Protein AF-A0A7K2XC12-F1 (afdb_monomer)

Solvent-accessible surface area (backbone atoms only — not comparable to full-atom values): 12082 Å² total; per-residue (Å²): 110,68,59,79,76,64,32,74,63,58,50,53,55,58,33,70,71,45,93,48,73,78,64,28,54,54,53,56,56,52,49,36,41,58,66,43,77,77,44,82,50,75,66,40,50,50,48,31,54,52,50,55,62,48,51,57,54,48,47,47,51,53,40,64,50,19,44,42,52,63,60,56,94,55,66,49,29,45,38,78,96,56,53,61,92,57,72,71,78,54,73,65,59,50,52,54,49,52,55,49,41,56,71,78,44,69,86,63,86,88,81,69,60,59,98,78,42,77,55,50,48,65,32,26,56,48,39,52,49,48,79,79,40,56,66,60,52,52,51,50,46,73,71,63,60,78,58,77,54,92,43,69,71,58,44,55,48,44,47,48,52,32,50,22,63,48,54,49,41,31,86,61,45,30,61,54,48,55,48,40,44,27,42,32,52,82,81,26,26,87,89,56,69,37,69,67,61,52,50,43,51,38,52,36,31,50,69,27,43,19,58,52,76,97

pLDDT: mean 94.71, std 6.24, range [46.22, 98.75]

Foldseek 3Di:
DVCVVLPPVVLVVQCVPDPDNVVSVVSVVLSCLLVQVVHDPPVSVVSNVVCVVVVVVVCCLPQLLAVLLQPQPFNLQNWVPGDSVDSDDDPVRVVVVVVCCCVPPVPDDDDQDDPRILDGNQLSVQSVCCVVCVVVVVVVCVVQVPQDAPDDSLVSNLQSNLRSVQAQALVVSLVSSLSSCQSNVPPAHPVRGDVVNSVSSSVSNVVGSNHDGD

Radius of gyration: 21.21 Å; Cα contacts (8 Å, |Δi|>4): 217; chains: 1; bounding box: 49×42×54 Å

Nearest PDB structures (foldseek):
  6lcv-assembly1_A  TM=8.881E-01  e=1.910E-08  Arthrobacter ramosus
  6lcu-assembly1_A  TM=8.865E-01  e=2.213E-08  Arthrobacter ramosus
  3hje-assembly1_A  TM=7.506E-01  e=8.815E-07  Sulfurisphaera tokodaii str. 7

Mean predicted aligned error: 4.43 Å

Sequence (214 aa):
GGEEVLTPEAARGAKAAFAVEEEATAVDLVRELALGLRGDGPEHRAFRARFAQTSSALRAKSVEDRAFYRYTPLLSANEVGGDAGRPAVSVEEFHAYCLRIARDWPGTGTVLSTHDTKRSADVRAAIAVLAQCPEVWTELLGEVAGVPAPDQHLAWTAWQTAFGLGTPDADRLVPALLKSVREAGLRTSWTEPDEEYERAVAEFTAAGPGRIPL

Structure (mmCIF, N/CA/C/O backbone):
data_AF-A0A7K2XC12-F1
#
_entry.id   AF-A0A7K2XC12-F1
#
loop_
_atom_site.group_PDB
_atom_site.id
_atom_site.type_symbol
_atom_site.label_atom_id
_atom_site.label_alt_id
_atom_site.label_comp_id
_atom_site.label_asym_id
_atom_site.label_entity_id
_atom_site.label_seq_id
_atom_site.pdbx_PDB_ins_code
_atom_site.Cartn_x
_atom_site.Cartn_y
_atom_site.Cartn_z
_atom_site.occupancy
_atom_site.B_iso_or_equiv
_atom_site.auth_seq_id
_atom_site.auth_comp_id
_atom_site.auth_asym_id
_atom_site.auth_atom_id
_atom_site.pdbx_PDB_model_num
ATOM 1 N N . GLY A 1 1 ? 5.452 -1.826 -26.575 1.00 46.22 1 GLY A N 1
ATOM 2 C CA . GLY A 1 1 ? 6.935 -1.751 -26.677 1.00 46.22 1 GLY A CA 1
ATOM 3 C C . GLY A 1 1 ? 7.523 -1.060 -25.453 1.00 46.22 1 GLY A C 1
ATOM 4 O O . GLY A 1 1 ? 6.764 -0.700 -24.570 1.00 46.22 1 GLY A O 1
ATOM 5 N N . GLY A 1 2 ? 8.845 -0.850 -25.368 1.00 56.84 2 GLY A N 1
ATOM 6 C CA . GLY A 1 2 ? 9.493 -0.276 -24.166 1.00 56.84 2 GLY A CA 1
ATOM 7 C C . GLY A 1 2 ? 8.962 1.100 -23.716 1.00 56.84 2 GLY A C 1
ATOM 8 O O . GLY A 1 2 ? 8.968 1.396 -22.524 1.00 56.84 2 GLY A O 1
ATOM 9 N N . GLU A 1 3 ? 8.427 1.906 -24.639 1.00 60.19 3 GLU A N 1
ATOM 10 C CA . GLU A 1 3 ? 7.788 3.197 -24.330 1.00 60.19 3 GLU A CA 1
ATOM 11 C C . GLU A 1 3 ? 6.474 3.082 -23.544 1.00 60.19 3 GLU A C 1
ATOM 13 O O . GLU A 1 3 ? 6.112 4.024 -22.844 1.00 60.19 3 GLU A O 1
ATOM 18 N N . GLU A 1 4 ? 5.790 1.933 -23.600 1.00 64.88 4 GLU A N 1
ATOM 19 C CA . GLU A 1 4 ? 4.594 1.673 -22.779 1.00 64.88 4 GLU A CA 1
ATOM 20 C C . GLU A 1 4 ? 4.952 1.455 -21.302 1.00 64.88 4 GLU A C 1
ATOM 22 O O . GLU A 1 4 ? 4.104 1.632 -20.435 1.00 64.88 4 GLU A O 1
ATOM 27 N N . VAL A 1 5 ? 6.207 1.093 -21.008 1.00 73.06 5 VAL A N 1
ATOM 28 C CA . VAL A 1 5 ? 6.696 0.841 -19.643 1.00 73.06 5 VAL A CA 1
ATOM 29 C C . VAL A 1 5 ? 7.456 2.054 -19.094 1.00 73.06 5 VAL A C 1
ATOM 31 O O . VAL A 1 5 ? 7.293 2.409 -17.930 1.00 73.06 5 VAL A O 1
ATOM 34 N N . LEU A 1 6 ? 8.258 2.728 -19.928 1.00 82.44 6 LEU A N 1
ATOM 35 C CA . LEU A 1 6 ? 8.999 3.951 -19.581 1.00 82.44 6 LEU A CA 1
ATOM 36 C C . LEU A 1 6 ? 8.354 5.186 -20.221 1.00 82.44 6 LEU A C 1
ATOM 38 O O . LEU A 1 6 ? 8.906 5.825 -21.131 1.00 82.44 6 LEU A O 1
ATOM 42 N N . THR A 1 7 ? 7.156 5.508 -19.739 1.00 86.56 7 THR A N 1
ATOM 43 C CA . THR A 1 7 ? 6.317 6.554 -20.325 1.00 86.56 7 THR A CA 1
ATOM 44 C C . THR A 1 7 ? 6.926 7.955 -20.142 1.00 86.56 7 THR A C 1
ATOM 46 O O . THR A 1 7 ? 7.649 8.214 -19.173 1.00 86.56 7 THR A O 1
ATOM 49 N N . PRO A 1 8 ? 6.628 8.910 -21.044 1.00 87.62 8 PRO A N 1
ATOM 50 C CA . PRO A 1 8 ? 7.015 10.310 -20.859 1.00 87.62 8 PRO A CA 1
ATOM 51 C C . PRO A 1 8 ? 6.449 10.934 -19.575 1.00 87.62 8 PRO A C 1
ATOM 53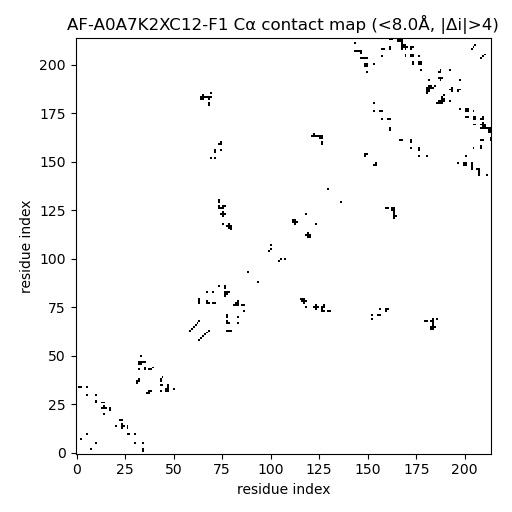 O O . PRO A 1 8 ? 7.061 11.827 -18.997 1.00 87.62 8 PRO A O 1
ATOM 56 N N . GLU A 1 9 ? 5.284 10.472 -19.122 1.00 88.69 9 GLU A N 1
ATOM 57 C CA . GLU A 1 9 ? 4.666 10.931 -17.878 1.00 88.69 9 GLU A CA 1
ATOM 58 C C . GLU A 1 9 ? 5.448 10.474 -16.647 1.00 88.69 9 GLU A C 1
ATOM 60 O O . GLU A 1 9 ? 5.761 11.303 -15.795 1.00 88.69 9 GLU A O 1
ATOM 65 N N . ALA A 1 10 ? 5.858 9.202 -16.599 1.00 87.88 10 ALA A N 1
ATOM 66 C CA . ALA A 1 10 ? 6.718 8.695 -15.534 1.00 87.88 10 ALA A CA 1
ATOM 67 C C . ALA A 1 10 ? 8.050 9.462 -15.477 1.00 87.88 10 ALA A C 1
ATOM 69 O O . ALA A 1 10 ? 8.527 9.794 -14.394 1.00 87.88 10 ALA A O 1
ATOM 70 N N . ALA A 1 11 ? 8.618 9.815 -16.637 1.00 90.81 11 ALA A N 1
ATOM 71 C CA . ALA A 1 11 ? 9.823 10.639 -16.707 1.00 90.81 11 ALA A CA 1
ATOM 72 C C . ALA A 1 11 ? 9.600 12.049 -16.139 1.00 90.81 11 ALA A C 1
ATOM 74 O O . ALA A 1 11 ? 10.417 12.526 -15.356 1.00 90.81 11 ALA A O 1
ATOM 75 N N . ARG A 1 12 ? 8.483 12.709 -16.478 1.00 91.62 12 ARG A N 1
ATOM 76 C CA . ARG A 1 12 ? 8.127 14.014 -15.889 1.00 91.62 12 ARG A CA 1
ATOM 77 C C . ARG A 1 12 ? 7.955 13.924 -14.373 1.00 91.62 12 ARG A C 1
ATOM 79 O O . ARG A 1 12 ? 8.481 14.775 -13.664 1.00 91.62 12 ARG A O 1
ATOM 86 N N . GLY A 1 13 ? 7.279 12.885 -13.883 1.00 91.06 13 GLY A N 1
ATOM 87 C CA . GLY A 1 13 ? 7.125 12.641 -12.447 1.00 91.06 13 GLY A CA 1
ATOM 88 C C . GLY A 1 13 ? 8.468 12.437 -11.741 1.00 91.06 13 GLY A C 1
ATOM 89 O O . GLY A 1 13 ? 8.719 13.053 -10.711 1.00 91.06 13 GLY A O 1
ATOM 90 N N . ALA A 1 14 ? 9.367 11.641 -12.328 1.00 91.25 14 ALA A N 1
ATOM 91 C CA . ALA A 1 14 ? 10.706 11.420 -11.785 1.00 91.25 14 ALA A CA 1
ATOM 92 C C . ALA A 1 14 ? 11.541 12.709 -11.742 1.00 91.25 14 ALA A C 1
ATOM 94 O O . ALA A 1 14 ? 12.231 12.951 -10.757 1.00 91.25 14 ALA A O 1
ATOM 95 N N . LYS A 1 15 ? 11.448 13.563 -12.768 1.00 93.50 15 LYS A N 1
ATOM 96 C CA . LYS A 1 15 ? 12.121 14.870 -12.787 1.00 93.50 15 LYS A CA 1
ATOM 97 C C . LYS A 1 15 ? 11.645 15.792 -11.671 1.00 93.50 15 LYS A C 1
ATOM 99 O O . LYS A 1 15 ? 12.465 16.448 -11.045 1.00 93.50 15 LYS A O 1
ATOM 104 N N . ALA A 1 16 ? 10.343 15.802 -11.390 1.00 93.31 16 ALA A N 1
ATOM 105 C CA . ALA A 1 16 ? 9.764 16.636 -10.339 1.00 93.31 16 ALA A CA 1
ATOM 106 C C . ALA A 1 16 ? 10.226 16.249 -8.919 1.00 93.31 16 ALA A C 1
ATOM 108 O O . ALA A 1 16 ? 10.012 17.013 -7.983 1.00 93.31 16 ALA A O 1
ATOM 109 N N . ALA A 1 17 ? 10.849 15.076 -8.747 1.00 91.19 17 ALA A N 1
ATOM 110 C CA . ALA A 1 17 ? 11.419 14.648 -7.471 1.00 91.19 17 ALA A CA 1
ATOM 111 C C . ALA A 1 17 ? 12.801 15.262 -7.176 1.00 91.19 17 ALA A C 1
ATOM 113 O O . ALA A 1 17 ? 13.269 15.175 -6.040 1.00 91.19 17 ALA A O 1
ATOM 114 N N . PHE A 1 18 ? 13.467 15.857 -8.170 1.00 93.56 18 PHE A N 1
ATOM 115 C CA . PHE A 1 18 ? 14.753 16.523 -7.979 1.00 93.56 18 PHE A CA 1
ATOM 116 C C . PHE A 1 18 ? 14.546 17.928 -7.412 1.00 93.56 18 PHE A C 1
ATOM 118 O O . PHE A 1 18 ? 13.704 18.684 -7.890 1.00 93.56 18 PHE A O 1
ATOM 125 N N . ALA A 1 19 ? 15.344 18.291 -6.406 1.00 93.00 19 ALA A N 1
ATOM 126 C CA . ALA A 1 19 ? 15.342 19.644 -5.850 1.00 93.00 19 ALA A CA 1
ATOM 127 C C . ALA A 1 19 ? 16.086 20.651 -6.750 1.00 93.00 19 ALA A C 1
ATOM 129 O O . ALA A 1 19 ? 15.805 21.845 -6.692 1.00 93.00 19 ALA A O 1
ATOM 130 N N . VAL A 1 20 ? 17.027 20.166 -7.568 1.00 94.06 20 VAL A N 1
ATOM 131 C CA . VAL A 1 20 ? 17.829 20.951 -8.514 1.00 94.06 20 VAL A CA 1
ATOM 132 C C . VAL A 1 20 ? 17.409 20.571 -9.934 1.00 94.06 20 VAL A C 1
ATOM 134 O O . VAL A 1 20 ? 17.491 19.405 -10.321 1.00 94.06 20 VAL A O 1
ATOM 137 N N . GLU A 1 21 ? 16.940 21.542 -10.716 1.00 89.75 21 GLU A N 1
ATOM 138 C CA . GLU A 1 21 ? 16.345 21.297 -12.037 1.00 89.75 21 GLU A CA 1
ATOM 139 C C . GLU A 1 21 ? 17.360 20.714 -13.033 1.00 89.75 21 GLU A C 1
ATOM 141 O O . GLU A 1 21 ? 17.040 19.815 -13.811 1.00 89.75 21 GLU A O 1
ATOM 146 N N . GLU A 1 22 ? 18.614 21.157 -12.970 1.00 91.81 22 GLU A N 1
ATOM 147 C CA . GLU A 1 22 ? 19.687 20.679 -13.838 1.00 91.81 22 GLU A CA 1
ATOM 148 C C . GLU A 1 22 ? 20.002 19.195 -13.605 1.00 91.81 22 GLU A C 1
ATOM 150 O O . GLU A 1 22 ? 20.297 18.467 -14.558 1.00 91.81 22 GLU A O 1
ATOM 155 N N . GLU A 1 23 ? 19.880 18.708 -12.365 1.00 92.75 23 GLU A N 1
ATOM 156 C CA . GLU A 1 23 ? 20.070 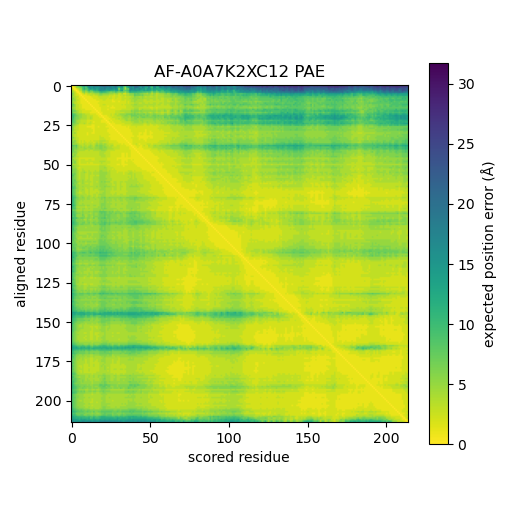17.289 -12.034 1.00 92.75 23 GLU A CA 1
ATOM 157 C C . GLU A 1 23 ? 18.968 16.411 -12.646 1.00 92.75 23 GLU A C 1
ATOM 159 O O . GLU A 1 23 ? 19.215 15.258 -13.011 1.00 92.75 23 GLU A O 1
ATOM 164 N N . ALA A 1 24 ? 17.772 16.970 -12.862 1.00 93.50 24 ALA A N 1
ATOM 165 C CA . ALA A 1 24 ? 16.647 16.260 -13.459 1.00 93.50 24 ALA A CA 1
ATOM 166 C C . ALA A 1 24 ? 16.912 15.842 -14.921 1.00 93.50 24 ALA A C 1
ATOM 168 O O . ALA A 1 24 ? 16.266 14.922 -15.434 1.00 93.50 24 ALA A O 1
ATOM 169 N N . THR A 1 25 ? 17.894 16.450 -15.598 1.00 92.88 25 THR A N 1
ATOM 170 C CA . THR A 1 25 ? 18.321 16.042 -16.952 1.00 92.88 25 THR A CA 1
ATOM 171 C C . THR A 1 25 ? 18.871 14.612 -16.995 1.00 92.88 25 THR A C 1
ATOM 173 O O . THR A 1 25 ? 18.747 13.932 -18.018 1.00 92.88 25 THR A O 1
ATOM 176 N N . ALA A 1 26 ? 19.387 14.095 -15.872 1.00 94.50 26 ALA A N 1
ATOM 177 C CA . ALA A 1 26 ? 19.842 12.710 -15.763 1.00 94.50 26 ALA A CA 1
ATOM 178 C C . ALA A 1 26 ? 18.714 11.698 -16.039 1.00 94.50 26 ALA A C 1
ATOM 180 O O . ALA A 1 26 ? 18.973 10.611 -16.559 1.00 94.50 26 ALA A O 1
ATOM 181 N N . VAL A 1 27 ? 17.456 12.061 -15.753 1.00 95.00 27 VAL A N 1
ATOM 182 C CA . VAL A 1 27 ? 16.282 11.217 -16.024 1.00 95.00 27 VAL A CA 1
ATOM 183 C C . VAL A 1 27 ? 16.130 10.942 -17.518 1.00 95.00 27 VAL A C 1
ATOM 185 O O . VAL A 1 27 ? 15.847 9.805 -17.899 1.00 95.00 27 VAL A O 1
ATOM 188 N N . ASP A 1 28 ? 16.349 11.947 -18.371 1.00 93.69 28 ASP A N 1
ATOM 189 C CA . ASP A 1 28 ? 16.240 11.776 -19.824 1.00 93.69 28 ASP A CA 1
ATOM 190 C C . ASP A 1 28 ? 17.326 10.843 -20.343 1.00 93.69 28 ASP A C 1
ATOM 192 O O . ASP A 1 28 ? 17.023 9.887 -21.056 1.00 93.69 28 ASP A O 1
ATOM 196 N N . LEU A 1 29 ? 18.573 11.062 -19.915 1.00 94.38 29 LEU A N 1
ATOM 197 C CA . LEU A 1 29 ? 19.700 10.219 -20.303 1.00 94.38 29 LEU A CA 1
ATOM 198 C C . LEU A 1 29 ? 19.461 8.753 -19.916 1.00 94.38 29 LEU A C 1
ATOM 200 O O . LEU A 1 29 ? 19.619 7.852 -20.742 1.00 94.38 29 LEU A O 1
ATOM 204 N N . VAL A 1 30 ? 19.045 8.508 -18.670 1.00 95.06 30 VAL A N 1
ATOM 205 C CA . VAL A 1 30 ? 18.734 7.160 -18.175 1.00 95.06 30 VAL A CA 1
ATOM 206 C C . VAL A 1 30 ? 17.586 6.541 -18.970 1.00 95.06 30 VAL A C 1
ATOM 208 O O . VAL A 1 30 ? 17.686 5.381 -19.377 1.00 95.06 30 VAL A O 1
ATOM 211 N N . ARG A 1 31 ? 16.519 7.302 -19.241 1.00 94.50 31 ARG A N 1
ATOM 212 C CA . ARG A 1 31 ? 15.373 6.832 -20.030 1.00 94.50 31 ARG A CA 1
ATOM 213 C C . ARG A 1 31 ? 15.782 6.461 -21.452 1.00 94.50 31 ARG A C 1
ATOM 215 O O . ARG A 1 31 ? 15.406 5.397 -21.933 1.00 94.50 31 ARG A O 1
ATOM 222 N N . GLU A 1 32 ? 16.555 7.298 -22.128 1.00 94.94 32 GLU A N 1
ATOM 223 C CA . GLU A 1 32 ? 16.999 7.037 -23.498 1.00 94.94 32 GLU A CA 1
ATOM 224 C C . GLU A 1 32 ? 17.945 5.831 -23.577 1.00 94.94 32 GLU A C 1
ATOM 226 O O . GLU A 1 32 ? 17.826 5.020 -24.499 1.00 94.94 32 GLU A O 1
ATOM 231 N N . LEU A 1 33 ? 18.845 5.660 -22.600 1.00 95.69 33 LEU A N 1
ATOM 232 C CA . LEU A 1 33 ? 19.682 4.462 -22.484 1.00 95.69 33 LEU A CA 1
ATOM 233 C C . LEU A 1 33 ? 18.829 3.206 -22.262 1.00 95.69 33 LEU A C 1
ATOM 235 O O . LEU A 1 33 ? 19.042 2.192 -22.932 1.00 95.69 33 LEU A O 1
ATOM 239 N N . ALA A 1 34 ? 17.838 3.283 -21.369 1.00 94.69 34 ALA A N 1
ATOM 240 C CA . ALA A 1 34 ? 16.922 2.187 -21.063 1.00 94.69 34 ALA A CA 1
ATOM 241 C C . ALA A 1 34 ? 16.040 1.802 -22.267 1.00 94.69 34 ALA A C 1
ATOM 243 O O . ALA A 1 34 ? 15.779 0.619 -22.483 1.00 94.69 34 ALA A O 1
ATOM 244 N N . LEU A 1 35 ? 15.652 2.778 -23.095 1.00 93.75 35 LEU A N 1
ATOM 245 C CA . LEU A 1 35 ? 14.912 2.574 -24.347 1.00 93.75 35 LEU A CA 1
ATOM 246 C C . LEU A 1 35 ? 15.802 2.138 -25.525 1.00 93.75 35 LEU A C 1
ATOM 248 O O . LEU A 1 35 ? 15.286 1.782 -26.580 1.00 93.75 35 LEU A O 1
ATOM 252 N N . GLY A 1 36 ? 17.130 2.149 -25.364 1.00 94.12 36 GLY A N 1
ATOM 253 C CA . GLY A 1 36 ? 18.075 1.797 -26.428 1.00 94.12 36 GLY A CA 1
ATOM 254 C C . GLY A 1 36 ? 18.268 2.885 -27.489 1.00 94.12 36 GLY A C 1
ATOM 255 O O . GLY A 1 36 ? 18.873 2.624 -28.524 1.00 94.12 36 GLY A O 1
ATOM 256 N N . LEU A 1 37 ? 17.813 4.112 -27.227 1.00 94.75 37 LEU A N 1
ATOM 257 C CA . LEU A 1 37 ? 17.894 5.248 -28.155 1.00 94.75 37 LEU A CA 1
ATOM 258 C C . LEU A 1 37 ? 19.314 5.821 -28.284 1.00 94.75 37 LEU A C 1
ATOM 260 O O . LEU A 1 37 ? 19.602 6.568 -29.214 1.00 94.75 37 LEU A O 1
ATOM 264 N N . ARG A 1 38 ? 20.211 5.470 -27.357 1.00 94.50 38 ARG A N 1
ATOM 265 C CA . ARG A 1 38 ? 21.618 5.910 -27.350 1.00 94.50 38 ARG A CA 1
ATOM 266 C C . ARG A 1 38 ? 22.595 4.888 -27.935 1.00 94.50 38 ARG A C 1
ATOM 268 O O . ARG A 1 38 ? 23.779 5.184 -28.036 1.00 94.50 38 ARG A O 1
ATOM 275 N N . GLY A 1 39 ? 22.105 3.723 -28.364 1.00 94.69 39 GLY A N 1
ATOM 276 C CA . GLY A 1 39 ? 22.908 2.716 -29.050 1.00 94.69 39 GLY A CA 1
ATOM 277 C C . GLY A 1 39 ? 22.618 1.279 -28.619 1.00 94.69 39 GLY A C 1
ATOM 278 O O . GLY A 1 39 ? 21.915 1.001 -27.643 1.00 94.69 39 GLY A O 1
ATOM 279 N N . ASP A 1 40 ? 23.218 0.347 -29.360 1.00 95.69 40 ASP A N 1
ATOM 280 C CA . ASP A 1 40 ? 23.096 -1.097 -29.131 1.00 95.69 40 ASP A CA 1
ATOM 281 C C . ASP A 1 40 ? 24.461 -1.793 -29.004 1.00 95.69 40 ASP A C 1
ATOM 283 O O . ASP A 1 40 ? 24.650 -2.949 -29.370 1.00 95.69 40 ASP A O 1
ATOM 287 N N . GLY A 1 41 ? 25.468 -1.090 -28.488 1.00 97.69 41 GLY A N 1
ATOM 288 C CA . GLY A 1 41 ? 26.739 -1.725 -28.134 1.00 97.69 41 GLY A CA 1
ATOM 289 C C . GLY A 1 41 ? 26.588 -2.719 -26.966 1.00 97.69 41 GLY A C 1
ATOM 290 O O . GLY A 1 41 ? 25.585 -2.679 -26.245 1.00 97.69 41 GLY A O 1
ATOM 291 N N . PRO A 1 42 ? 27.591 -3.581 -26.713 1.00 97.81 42 PRO A N 1
ATOM 292 C CA . PRO A 1 42 ? 27.584 -4.508 -25.577 1.00 97.81 42 PRO A CA 1
ATOM 293 C C . PRO A 1 42 ? 27.288 -3.833 -24.227 1.00 97.81 42 PRO A C 1
ATOM 295 O O . PRO A 1 42 ? 26.477 -4.339 -23.454 1.00 97.81 42 PRO A O 1
ATOM 298 N N . GLU A 1 43 ? 27.867 -2.657 -23.977 1.00 97.81 43 GLU A N 1
ATOM 299 C CA . GLU A 1 43 ? 27.647 -1.882 -22.747 1.00 97.81 43 GLU A CA 1
ATOM 300 C C . GLU A 1 43 ? 26.218 -1.334 -22.636 1.00 97.81 43 GLU A C 1
ATOM 302 O O . GLU A 1 43 ? 25.618 -1.384 -21.565 1.00 97.81 43 GLU A O 1
ATOM 307 N N . HIS A 1 44 ? 25.626 -0.894 -23.750 1.00 97.50 44 HIS A N 1
ATOM 308 C CA . HIS A 1 44 ? 24.244 -0.411 -23.786 1.00 97.50 44 HIS A CA 1
ATOM 309 C C . HIS A 1 44 ? 23.257 -1.539 -23.467 1.00 97.50 44 HIS A C 1
ATOM 311 O O . HIS A 1 44 ? 22.338 -1.360 -22.668 1.00 97.50 44 HIS A O 1
ATOM 317 N N . ARG A 1 45 ? 23.469 -2.732 -24.040 1.00 96.62 45 ARG A N 1
ATOM 318 C CA . ARG A 1 45 ? 22.677 -3.925 -23.703 1.00 96.62 45 ARG A CA 1
ATOM 319 C C . ARG A 1 45 ? 22.839 -4.317 -22.236 1.00 96.62 45 ARG A C 1
ATOM 321 O O . ARG A 1 45 ? 21.842 -4.617 -21.580 1.00 96.62 45 ARG A O 1
ATOM 328 N N . ALA A 1 46 ? 24.066 -4.275 -21.714 1.00 97.25 46 ALA A N 1
ATOM 329 C CA . ALA A 1 46 ? 24.340 -4.562 -20.309 1.00 97.25 46 ALA A CA 1
ATOM 330 C C . ALA A 1 46 ? 23.640 -3.566 -19.371 1.00 97.25 46 ALA A C 1
ATOM 332 O O . ALA A 1 46 ? 23.047 -3.987 -18.377 1.00 97.25 46 ALA A O 1
ATOM 333 N N . PHE A 1 47 ? 23.647 -2.271 -19.705 1.00 97.38 47 PHE A N 1
ATOM 334 C CA . PHE A 1 47 ? 22.910 -1.250 -18.965 1.00 97.38 47 PHE A CA 1
ATOM 335 C C . PHE A 1 47 ? 21.412 -1.558 -18.935 1.00 97.38 47 PHE A C 1
ATOM 337 O O . PHE A 1 47 ? 20.837 -1.625 -17.853 1.00 97.38 47 PHE A O 1
ATOM 344 N N . ARG A 1 48 ? 20.783 -1.811 -20.093 1.00 95.69 48 ARG A N 1
ATOM 345 C CA . ARG A 1 48 ? 19.339 -2.098 -20.162 1.00 95.69 48 ARG A CA 1
ATOM 346 C C . ARG A 1 48 ? 18.947 -3.315 -19.331 1.00 95.69 48 ARG A C 1
ATOM 348 O O . ARG A 1 48 ? 17.965 -3.260 -18.596 1.00 95.69 48 ARG A O 1
ATOM 355 N N . ALA A 1 49 ? 19.736 -4.388 -19.404 1.00 94.94 49 ALA A N 1
ATOM 356 C CA . ALA A 1 49 ? 19.502 -5.589 -18.610 1.00 94.94 49 ALA A CA 1
ATOM 357 C C . ALA A 1 49 ? 19.597 -5.305 -17.101 1.00 94.94 49 ALA A C 1
ATOM 359 O O . ALA A 1 49 ? 18.682 -5.647 -16.354 1.00 94.94 49 ALA A O 1
ATOM 360 N N . ARG A 1 50 ? 20.663 -4.626 -16.655 1.00 96.69 50 ARG A N 1
ATOM 361 C CA . ARG A 1 50 ? 20.854 -4.283 -15.236 1.00 96.69 50 ARG A CA 1
ATOM 362 C C . ARG A 1 50 ? 19.803 -3.299 -14.733 1.00 96.69 50 ARG A C 1
ATOM 364 O O . ARG A 1 50 ? 19.309 -3.455 -13.624 1.00 96.69 50 ARG A O 1
ATOM 371 N N . PHE A 1 51 ? 19.422 -2.318 -15.547 1.00 95.38 51 PHE A N 1
ATOM 372 C CA . PHE A 1 51 ? 18.358 -1.378 -15.212 1.00 95.38 51 PHE A CA 1
ATOM 373 C C . PHE A 1 51 ? 17.029 -2.111 -14.992 1.00 95.38 51 PHE A C 1
ATOM 375 O O . PHE A 1 51 ? 16.369 -1.884 -13.979 1.00 95.38 51 PHE A O 1
ATOM 382 N N . ALA A 1 52 ? 16.658 -3.037 -15.883 1.00 92.38 52 ALA A N 1
ATOM 383 C CA . ALA A 1 52 ? 15.450 -3.847 -15.723 1.00 92.38 52 ALA A CA 1
ATOM 384 C C . ALA A 1 52 ? 15.493 -4.711 -14.446 1.00 92.38 52 ALA A C 1
ATOM 386 O O . ALA A 1 52 ? 14.530 -4.719 -13.685 1.00 92.38 52 ALA A O 1
ATOM 387 N N . GLN A 1 53 ? 16.623 -5.371 -14.170 1.00 94.44 53 GLN A N 1
ATOM 388 C CA . GLN A 1 53 ? 16.815 -6.201 -12.970 1.00 94.44 53 GLN A CA 1
ATOM 389 C C . GLN A 1 53 ? 16.715 -5.397 -11.664 1.00 94.44 53 GLN A C 1
ATOM 391 O O . GLN A 1 53 ? 16.122 -5.858 -10.690 1.00 94.44 53 GLN A O 1
ATOM 396 N N . THR A 1 54 ? 17.289 -4.193 -11.633 1.00 95.38 54 THR A N 1
ATOM 397 C CA . THR A 1 54 ? 17.286 -3.344 -10.435 1.00 95.38 54 THR A CA 1
ATOM 398 C C . THR A 1 54 ? 15.945 -2.641 -10.241 1.00 95.38 54 THR A C 1
ATOM 400 O O . THR A 1 54 ? 15.447 -2.565 -9.119 1.00 95.38 54 THR A O 1
ATOM 403 N N . SER A 1 55 ? 15.334 -2.133 -11.315 1.00 92.75 55 SER A N 1
ATOM 404 C CA . SER A 1 55 ? 14.080 -1.370 -11.234 1.00 92.75 55 SER A CA 1
ATOM 405 C C . SER A 1 55 ? 12.904 -2.210 -10.734 1.00 92.75 55 SER A C 1
ATOM 407 O O . SER A 1 55 ? 12.087 -1.700 -9.967 1.00 92.75 55 SER A O 1
ATOM 409 N N . SER A 1 56 ? 12.838 -3.502 -11.075 1.00 89.38 56 SER A N 1
ATOM 410 C CA . SER A 1 56 ? 11.805 -4.400 -10.546 1.00 89.38 56 SER A CA 1
ATOM 411 C C . SER A 1 56 ? 11.921 -4.584 -9.030 1.00 89.38 56 SER A C 1
ATOM 413 O O . SER A 1 56 ? 10.922 -4.480 -8.319 1.00 89.38 56 SER A O 1
ATOM 415 N N . ALA A 1 57 ? 13.140 -4.798 -8.520 1.00 92.38 57 ALA A N 1
ATOM 416 C CA . ALA A 1 57 ? 13.394 -4.921 -7.086 1.00 92.38 57 ALA A CA 1
ATOM 417 C C . ALA A 1 57 ? 13.126 -3.600 -6.350 1.00 92.38 57 ALA A C 1
ATOM 419 O O . ALA A 1 57 ? 12.510 -3.593 -5.282 1.00 92.38 57 ALA A O 1
ATOM 420 N N . LEU A 1 58 ? 13.534 -2.476 -6.951 1.00 93.12 58 LEU A N 1
ATOM 421 C CA . LEU A 1 58 ? 13.275 -1.146 -6.414 1.00 93.12 58 LEU A CA 1
ATOM 422 C C . LEU A 1 58 ? 11.773 -0.879 -6.294 1.00 93.12 58 LEU A C 1
ATOM 424 O O . LEU A 1 58 ? 11.347 -0.435 -5.236 1.00 93.12 58 LEU A O 1
ATOM 428 N N . ARG A 1 59 ? 10.971 -1.188 -7.326 1.00 90.12 59 ARG A N 1
ATOM 429 C CA . ARG A 1 59 ? 9.506 -1.034 -7.290 1.00 90.12 59 ARG A CA 1
ATOM 430 C C . ARG A 1 59 ? 8.888 -1.829 -6.143 1.00 90.12 59 ARG A C 1
ATOM 432 O O . ARG A 1 59 ? 8.089 -1.273 -5.399 1.00 90.12 59 ARG A O 1
ATOM 439 N N . ALA A 1 60 ? 9.256 -3.100 -5.988 1.00 90.12 60 ALA A N 1
ATOM 440 C CA . ALA A 1 60 ? 8.724 -3.928 -4.907 1.00 90.12 60 ALA A CA 1
ATOM 441 C C . ALA A 1 60 ? 9.041 -3.315 -3.531 1.00 90.12 60 ALA A C 1
ATOM 443 O O . ALA A 1 60 ? 8.150 -3.138 -2.702 1.00 90.12 60 ALA A O 1
ATOM 444 N N . LYS A 1 61 ? 10.291 -2.891 -3.307 1.00 92.31 61 LYS A N 1
ATOM 445 C CA . LYS A 1 61 ? 10.702 -2.324 -2.015 1.00 92.31 61 LYS A CA 1
ATOM 446 C C . LYS A 1 61 ? 10.151 -0.926 -1.741 1.00 92.31 61 LYS A C 1
ATOM 448 O O . LYS A 1 61 ? 9.803 -0.629 -0.603 1.00 92.31 61 LYS A O 1
ATOM 453 N N . SER A 1 62 ? 10.068 -0.061 -2.749 1.00 93.25 62 SER A N 1
ATOM 454 C CA . SER A 1 62 ? 9.612 1.322 -2.573 1.00 93.25 62 SER A CA 1
ATOM 455 C C . SER A 1 62 ? 8.090 1.449 -2.562 1.00 93.25 62 SER A C 1
ATOM 457 O O . SER A 1 62 ? 7.553 2.276 -1.826 1.00 93.25 62 SER A O 1
ATOM 459 N N . VAL A 1 63 ? 7.381 0.635 -3.346 1.00 93.31 63 VAL A N 1
ATOM 460 C CA . VAL A 1 63 ? 5.920 0.687 -3.428 1.00 93.31 63 VAL A CA 1
ATOM 461 C C . VAL A 1 63 ? 5.309 -0.287 -2.431 1.00 93.31 63 VAL A C 1
ATOM 463 O O . VAL A 1 63 ? 4.633 0.135 -1.496 1.00 93.31 63 VAL A O 1
ATOM 466 N N . GLU A 1 64 ? 5.584 -1.579 -2.586 1.00 93.81 64 GLU A N 1
ATOM 467 C CA . GLU A 1 64 ? 4.854 -2.631 -1.873 1.00 93.81 64 GLU A CA 1
ATOM 468 C C . GLU A 1 64 ? 5.283 -2.761 -0.407 1.00 93.81 64 GLU A C 1
ATOM 470 O O . GLU A 1 64 ? 4.438 -2.996 0.456 1.00 93.81 64 GLU A O 1
ATOM 475 N N . ASP A 1 65 ? 6.573 -2.568 -0.115 1.00 95.56 65 ASP A N 1
ATOM 476 C CA . ASP A 1 65 ? 7.133 -2.666 1.244 1.00 95.56 65 ASP A CA 1
ATOM 477 C C . ASP A 1 65 ? 7.337 -1.298 1.922 1.00 95.56 65 ASP A C 1
ATOM 479 O O . ASP A 1 65 ? 7.881 -1.224 3.018 1.00 95.56 65 ASP A O 1
ATOM 483 N N . ARG A 1 66 ? 6.888 -0.193 1.307 1.00 96.69 66 ARG A N 1
ATOM 484 C CA . ARG A 1 66 ? 7.026 1.150 1.902 1.00 96.69 66 ARG A CA 1
ATOM 485 C C . ARG A 1 66 ? 5.831 2.055 1.638 1.00 96.69 66 ARG A C 1
ATOM 487 O O . ARG A 1 66 ? 5.135 2.429 2.579 1.00 96.69 66 ARG A O 1
ATOM 494 N N . ALA A 1 67 ? 5.565 2.420 0.382 1.00 96.38 67 ALA A N 1
ATOM 495 C CA . ALA A 1 67 ? 4.476 3.344 0.053 1.00 96.38 67 ALA A CA 1
ATOM 496 C C . ALA A 1 67 ? 3.104 2.794 0.471 1.00 96.38 67 ALA A C 1
ATOM 498 O O . ALA A 1 67 ? 2.309 3.529 1.054 1.00 96.38 67 ALA A O 1
ATOM 499 N N . PHE A 1 68 ? 2.855 1.497 0.279 1.00 97.12 68 PHE A N 1
ATOM 500 C CA . PHE A 1 68 ? 1.621 0.842 0.718 1.00 97.12 68 PHE A CA 1
ATOM 501 C C . PHE A 1 68 ? 1.431 0.827 2.236 1.00 97.12 68 PHE A C 1
ATOM 503 O O . PHE A 1 68 ? 0.297 0.768 2.699 1.00 97.12 68 PHE A O 1
ATOM 510 N N . TYR A 1 69 ? 2.501 0.928 3.021 1.00 97.94 69 TYR A N 1
ATOM 511 C CA . TYR A 1 69 ? 2.392 1.079 4.470 1.00 97.94 69 TYR A CA 1
ATOM 512 C C . TYR A 1 69 ? 2.214 2.541 4.898 1.00 97.94 69 TYR A C 1
ATOM 514 O O . TYR A 1 69 ? 1.824 2.803 6.029 1.00 97.94 69 TYR A O 1
ATOM 522 N N . ARG A 1 70 ? 2.452 3.510 4.005 1.00 97.75 70 ARG A N 1
ATOM 523 C CA . ARG A 1 70 ? 2.260 4.948 4.262 1.00 97.75 70 ARG A CA 1
ATOM 524 C C . ARG A 1 70 ? 0.905 5.464 3.780 1.00 97.75 70 ARG A C 1
ATOM 526 O O . ARG A 1 70 ? 0.310 6.302 4.445 1.00 97.75 70 ARG A O 1
ATOM 533 N N . TYR A 1 71 ? 0.410 4.965 2.652 1.00 97.44 71 TYR A N 1
ATOM 534 C CA . TYR A 1 71 ? -0.855 5.389 2.060 1.00 97.44 71 TYR A CA 1
ATOM 535 C C . TYR A 1 71 ? -2.011 4.536 2.584 1.00 97.44 71 TYR A C 1
ATOM 537 O O . TYR A 1 71 ? -2.345 3.516 2.000 1.00 97.44 71 TYR A O 1
ATOM 545 N N . THR A 1 72 ? -2.610 4.917 3.708 1.00 96.50 72 THR A N 1
ATOM 546 C CA . THR A 1 72 ? -3.604 4.083 4.401 1.00 96.50 72 THR A CA 1
ATOM 547 C C . THR A 1 72 ? -5.090 4.473 4.261 1.00 96.50 72 THR A C 1
ATOM 549 O O . THR A 1 72 ? -5.870 3.929 5.043 1.00 96.50 72 THR A O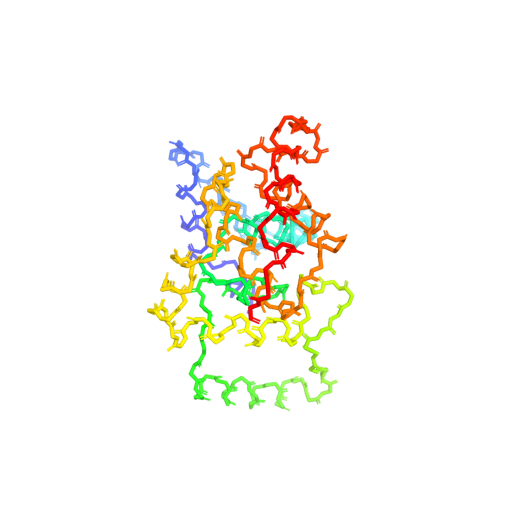 1
ATOM 552 N N . PRO A 1 73 ? -5.564 5.314 3.301 1.00 95.69 73 PRO A N 1
ATOM 553 C CA . PRO A 1 73 ? -6.998 5.613 3.177 1.00 95.69 73 PRO A CA 1
ATOM 554 C C . PRO A 1 73 ? -7.905 4.379 3.127 1.00 95.69 73 PRO A C 1
ATOM 556 O O . PRO A 1 73 ? -8.890 4.343 3.857 1.00 95.69 73 PRO A O 1
ATOM 559 N N . LEU A 1 74 ? -7.545 3.363 2.332 1.00 97.31 74 LEU A N 1
ATOM 560 C CA . LEU A 1 74 ? -8.284 2.105 2.227 1.00 97.31 74 LEU A CA 1
ATOM 561 C C . LEU A 1 74 ? -7.321 0.923 2.036 1.00 97.31 74 LEU A C 1
ATOM 563 O O . LEU A 1 74 ? -6.833 0.672 0.935 1.00 97.31 74 LEU A O 1
ATOM 567 N N . LEU A 1 75 ? -7.058 0.164 3.102 1.00 97.62 75 LEU A N 1
ATOM 568 C CA . LEU A 1 75 ? -6.027 -0.885 3.105 1.00 97.62 75 LEU A CA 1
ATOM 569 C C . LEU A 1 75 ? -6.301 -2.063 2.156 1.00 97.62 75 LEU A C 1
ATOM 571 O O . LEU A 1 75 ? -5.376 -2.821 1.852 1.00 97.62 75 LEU A O 1
ATOM 575 N N . SER A 1 76 ? -7.542 -2.241 1.695 1.00 97.50 76 SER A N 1
ATOM 576 C CA . SER A 1 76 ? -7.898 -3.280 0.723 1.00 97.50 76 SER A CA 1
ATOM 577 C C . SER A 1 76 ? -7.299 -3.030 -0.665 1.00 97.50 76 SER A C 1
ATOM 579 O O . SER A 1 76 ? -7.101 -3.990 -1.405 1.00 97.50 76 SER A O 1
ATOM 581 N N . ALA A 1 77 ? -6.963 -1.779 -1.001 1.00 96.69 77 ALA A N 1
ATOM 582 C CA . ALA A 1 77 ? -6.327 -1.412 -2.269 1.00 96.69 77 ALA A CA 1
ATOM 583 C C . ALA A 1 77 ? -4.791 -1.559 -2.250 1.00 96.69 77 ALA A C 1
ATOM 585 O O . ALA A 1 77 ? -4.143 -1.579 -3.297 1.00 96.69 77 ALA A O 1
ATOM 586 N N . ASN A 1 78 ? -4.198 -1.687 -1.061 1.00 97.12 78 ASN A N 1
ATOM 587 C CA . ASN A 1 78 ? -2.754 -1.742 -0.845 1.00 97.12 78 ASN A CA 1
ATOM 588 C C . ASN A 1 78 ? -2.246 -3.184 -0.924 1.00 97.12 78 ASN A C 1
ATOM 590 O O . ASN A 1 78 ? -1.922 -3.800 0.097 1.00 97.12 78 ASN A O 1
ATOM 594 N N . GLU A 1 79 ? -2.207 -3.724 -2.141 1.00 96.69 79 GLU A N 1
ATOM 595 C CA . GLU A 1 79 ? -1.886 -5.125 -2.395 1.00 96.69 79 GLU A CA 1
ATOM 596 C C . GLU A 1 79 ? -0.860 -5.305 -3.519 1.00 96.69 79 GLU A C 1
ATOM 598 O O . GLU A 1 79 ? -0.777 -4.489 -4.438 1.00 96.69 79 GLU A O 1
ATOM 603 N N . VAL A 1 80 ? -0.071 -6.380 -3.445 1.00 96.12 80 VAL A N 1
ATOM 604 C CA . VAL A 1 80 ? 0.944 -6.744 -4.446 1.00 96.12 80 VAL A CA 1
ATOM 605 C C . VAL A 1 80 ? 0.338 -6.720 -5.852 1.00 96.12 80 VAL A C 1
ATOM 607 O O . VAL A 1 80 ? -0.683 -7.351 -6.121 1.00 96.12 80 VAL A O 1
ATOM 610 N N . GLY A 1 81 ? 0.975 -5.975 -6.759 1.00 91.31 81 GLY A N 1
ATOM 611 C CA . GLY A 1 81 ? 0.502 -5.792 -8.136 1.00 91.31 81 GLY A CA 1
ATOM 612 C C . GLY A 1 81 ? -0.632 -4.772 -8.331 1.00 91.31 81 GLY A C 1
ATOM 613 O O . GLY A 1 81 ? -0.948 -4.468 -9.480 1.00 91.31 81 GLY A O 1
ATOM 614 N N . GLY A 1 82 ? -1.209 -4.219 -7.261 1.00 90.69 82 GLY A N 1
ATOM 615 C CA . GLY A 1 82 ? -2.259 -3.200 -7.316 1.00 90.69 82 GLY A CA 1
ATOM 616 C C . GLY A 1 82 ? -1.745 -1.766 -7.495 1.00 90.69 82 GLY A C 1
ATOM 617 O O . GLY A 1 82 ? -0.549 -1.488 -7.387 1.00 90.69 82 GLY A O 1
ATOM 618 N N . ASP A 1 83 ? -2.680 -0.848 -7.746 1.00 91.56 83 ASP A N 1
ATOM 619 C CA . ASP A 1 83 ? -2.475 0.602 -7.703 1.00 91.56 83 ASP A CA 1
ATOM 620 C C . ASP A 1 83 ? -3.436 1.207 -6.672 1.00 91.56 83 ASP A C 1
ATOM 622 O O . ASP A 1 83 ? -4.634 1.348 -6.922 1.00 91.56 83 ASP A O 1
ATOM 626 N N . ALA A 1 84 ? -2.903 1.569 -5.504 1.00 92.50 84 ALA A N 1
ATOM 627 C CA . ALA A 1 84 ? -3.697 2.128 -4.413 1.00 92.50 84 ALA A CA 1
ATOM 628 C C . ALA A 1 84 ? -4.329 3.492 -4.760 1.00 92.50 84 ALA A C 1
ATOM 630 O O . ALA A 1 84 ? -5.297 3.891 -4.117 1.00 92.50 84 ALA A O 1
ATOM 631 N N . GLY A 1 85 ? -3.827 4.194 -5.788 1.00 91.88 85 GLY A N 1
ATOM 632 C CA . GLY A 1 85 ? -4.424 5.433 -6.293 1.00 91.88 85 GLY A CA 1
ATOM 633 C C . GLY A 1 85 ? -5.700 5.217 -7.115 1.00 91.88 85 GLY A C 1
ATOM 634 O O . GLY A 1 85 ? -6.428 6.175 -7.374 1.00 91.88 85 GLY A O 1
ATOM 635 N N . ARG A 1 86 ? -6.001 3.971 -7.507 1.00 92.44 86 ARG A N 1
ATOM 636 C CA . ARG A 1 86 ? -7.203 3.584 -8.262 1.00 92.44 86 ARG A CA 1
ATOM 637 C C . ARG A 1 86 ? -7.914 2.405 -7.579 1.00 92.44 86 ARG A C 1
ATOM 639 O O . ARG A 1 86 ? -7.944 1.306 -8.128 1.00 92.44 86 ARG A O 1
ATOM 646 N N . PRO A 1 87 ? -8.515 2.613 -6.391 1.00 92.12 87 PRO A N 1
ATOM 647 C CA . PRO A 1 87 ? -9.070 1.529 -5.573 1.00 92.12 87 PRO A CA 1
ATOM 648 C C . PRO A 1 87 ? -10.356 0.897 -6.137 1.00 92.12 87 PRO A C 1
ATOM 650 O O . PRO A 1 87 ? -10.858 -0.068 -5.567 1.00 92.12 87 PRO A O 1
ATOM 653 N N . ALA A 1 88 ? -10.905 1.430 -7.231 1.00 92.62 88 ALA A N 1
ATOM 654 C CA . ALA A 1 88 ? -12.125 0.947 -7.862 1.00 92.62 88 ALA A CA 1
ATOM 655 C C . ALA A 1 88 ? -11.950 0.823 -9.380 1.00 92.62 88 ALA A C 1
ATOM 657 O O . ALA A 1 88 ? -11.184 1.565 -10.000 1.00 92.62 88 ALA A O 1
ATOM 658 N N . VAL A 1 89 ? -12.704 -0.104 -9.967 1.00 94.31 89 VAL A N 1
ATOM 659 C CA . VAL A 1 89 ? -12.792 -0.325 -11.414 1.00 94.31 89 VAL A CA 1
ATOM 660 C C . VAL A 1 89 ? -14.256 -0.356 -11.830 1.00 94.31 89 VAL A C 1
ATOM 662 O O . VAL A 1 89 ? -15.107 -0.839 -11.081 1.00 94.31 89 VAL A O 1
ATOM 665 N N . SER A 1 90 ? -14.556 0.161 -13.017 1.00 96.88 90 SER A N 1
ATOM 666 C CA . SER A 1 90 ? -15.895 0.036 -13.600 1.00 96.88 90 SER A CA 1
ATOM 667 C C . SER A 1 90 ? -16.169 -1.396 -14.081 1.00 96.88 90 SER A C 1
ATOM 669 O O . SER A 1 90 ? -15.248 -2.178 -14.343 1.00 96.88 90 SER A O 1
ATOM 671 N N . VAL A 1 91 ? -17.450 -1.741 -14.226 1.00 98.06 91 VAL A N 1
ATOM 672 C CA . VAL A 1 91 ? -17.886 -3.040 -14.767 1.00 98.06 91 VAL A CA 1
ATOM 673 C C . VAL A 1 91 ? -17.370 -3.221 -16.198 1.00 98.06 91 VAL A C 1
ATOM 675 O O . VAL A 1 91 ? -16.900 -4.295 -16.573 1.00 98.06 91 VAL A O 1
ATOM 678 N N . GLU A 1 92 ? -17.387 -2.147 -16.984 1.00 98.38 92 GLU A N 1
ATOM 679 C CA . GLU A 1 92 ? -16.904 -2.108 -18.360 1.00 98.38 92 GLU A CA 1
ATOM 680 C C . GLU A 1 92 ? -15.392 -2.358 -18.438 1.00 98.38 92 GLU A C 1
ATOM 682 O O . GLU A 1 92 ? -14.951 -3.202 -19.222 1.00 98.38 92 GLU A O 1
ATOM 687 N N . GLU A 1 93 ? -14.590 -1.675 -17.609 1.00 97.25 93 GLU A N 1
ATOM 688 C CA . GLU A 1 93 ? -13.138 -1.897 -17.539 1.00 97.25 93 GLU A CA 1
ATOM 689 C C . GLU A 1 93 ? -12.804 -3.331 -17.109 1.00 97.25 93 GLU A C 1
ATOM 691 O O . GLU A 1 93 ? -11.896 -3.947 -17.676 1.00 97.25 93 GLU A O 1
ATOM 696 N N . PHE A 1 94 ? -13.550 -3.888 -16.148 1.00 97.81 94 PHE A N 1
ATOM 697 C CA . PHE A 1 94 ? -13.374 -5.270 -15.709 1.00 97.81 94 PHE A CA 1
ATOM 698 C C . PHE A 1 94 ? -13.665 -6.268 -16.839 1.00 97.81 94 PHE A C 1
ATOM 700 O O . PHE A 1 94 ? -12.842 -7.140 -17.125 1.00 97.81 94 PHE A O 1
ATOM 707 N N . HIS A 1 95 ? -14.783 -6.119 -17.552 1.00 98.38 95 HIS A N 1
ATOM 708 C CA . HIS A 1 95 ? -15.096 -7.000 -18.679 1.00 98.38 95 HIS A CA 1
ATOM 709 C C . HIS A 1 95 ? -14.106 -6.846 -19.840 1.00 98.38 95 HIS A C 1
ATOM 711 O O . HIS A 1 95 ? -13.711 -7.849 -20.441 1.00 98.38 95 HIS A O 1
ATOM 717 N N . ALA A 1 96 ? -13.636 -5.628 -20.124 1.00 98.25 96 ALA A N 1
ATOM 718 C CA . ALA A 1 96 ? -12.585 -5.398 -21.112 1.00 98.25 96 ALA A CA 1
ATOM 719 C C . ALA A 1 96 ? -11.264 -6.088 -20.719 1.00 98.25 96 ALA A C 1
ATOM 721 O O . ALA A 1 96 ? -10.603 -6.693 -21.569 1.00 98.25 96 ALA A O 1
ATOM 722 N N . TYR A 1 97 ? -10.898 -6.054 -19.432 1.00 96.44 97 TYR A N 1
ATOM 723 C CA . TYR A 1 97 ? -9.774 -6.819 -18.892 1.00 96.44 97 TYR A CA 1
ATOM 724 C C . TYR A 1 97 ? -9.965 -8.326 -19.122 1.00 96.44 97 TYR A C 1
ATOM 726 O O . TYR A 1 97 ? -9.078 -8.961 -19.693 1.00 96.44 97 TYR A O 1
ATOM 734 N N . CYS A 1 98 ? -11.123 -8.890 -18.762 1.00 97.81 98 CYS A N 1
ATOM 735 C CA . CYS A 1 98 ? -11.411 -10.317 -18.938 1.00 97.81 98 CYS A CA 1
ATOM 736 C C . CYS A 1 98 ? -11.296 -10.762 -20.403 1.00 97.81 98 CYS A C 1
ATOM 738 O O . CYS A 1 98 ? -10.663 -11.780 -20.686 1.00 97.81 98 CYS A O 1
ATOM 740 N N . LEU A 1 99 ? -11.854 -9.987 -21.340 1.00 98.19 99 LEU A N 1
ATOM 741 C CA . LEU A 1 99 ? -11.770 -10.278 -22.776 1.00 98.19 99 LEU A CA 1
ATOM 742 C C . LEU A 1 99 ? -10.323 -10.264 -23.281 1.00 98.19 99 LEU A C 1
ATOM 744 O O . LEU A 1 99 ? -9.928 -11.143 -24.046 1.00 98.19 99 LEU A O 1
ATOM 748 N N . ARG A 1 100 ? -9.515 -9.296 -22.830 1.00 97.88 100 ARG A N 1
ATOM 749 C CA . ARG A 1 100 ? -8.091 -9.230 -23.177 1.00 97.88 100 ARG A CA 1
ATOM 750 C C . ARG A 1 100 ? -7.331 -10.444 -22.647 1.00 97.88 100 ARG A C 1
ATOM 752 O O . ARG A 1 100 ? -6.578 -11.051 -23.401 1.00 97.88 100 ARG A O 1
ATOM 759 N N . ILE A 1 101 ? -7.544 -10.818 -21.383 1.00 97.62 101 ILE A N 1
ATOM 760 C CA . ILE A 1 101 ? -6.898 -11.992 -20.782 1.00 97.62 101 ILE A CA 1
ATOM 761 C C . ILE A 1 101 ? -7.268 -13.273 -21.536 1.00 97.62 101 ILE A C 1
ATOM 763 O O . ILE A 1 101 ? -6.377 -14.043 -21.882 1.00 97.62 101 ILE A O 1
ATOM 767 N N . ALA A 1 102 ? -8.548 -13.468 -21.862 1.00 97.25 102 ALA A N 1
ATOM 768 C CA . ALA A 1 102 ? -9.004 -14.637 -22.613 1.00 97.25 102 ALA A CA 1
ATOM 769 C C . ALA A 1 102 ? -8.390 -14.727 -24.023 1.00 97.25 102 ALA A C 1
ATOM 771 O O . ALA A 1 102 ? -8.141 -15.826 -24.514 1.00 97.25 102 ALA A O 1
ATOM 772 N N . ARG A 1 103 ? -8.133 -13.584 -24.673 1.00 98.06 103 ARG A N 1
ATOM 773 C CA . ARG A 1 103 ? -7.514 -13.521 -26.005 1.00 98.06 103 ARG A CA 1
ATOM 774 C C . ARG A 1 103 ? -6.006 -13.768 -25.963 1.00 98.06 103 ARG A C 1
ATOM 776 O O . ARG A 1 103 ? -5.501 -14.567 -26.744 1.00 98.06 103 ARG A O 1
ATOM 783 N N . ASP A 1 104 ? -5.300 -13.056 -25.089 1.00 98.00 104 ASP A N 1
ATOM 784 C CA . ASP A 1 104 ? -3.836 -12.956 -25.135 1.00 98.00 104 ASP A CA 1
ATOM 785 C C . ASP A 1 104 ? -3.146 -13.988 -24.224 1.00 98.00 104 ASP A C 1
ATOM 787 O O . ASP A 1 104 ? -2.042 -14.439 -24.527 1.00 98.00 104 ASP A O 1
ATOM 791 N N . TRP A 1 105 ? -3.801 -14.400 -23.130 1.00 97.31 105 TRP A N 1
ATOM 792 C CA . TRP A 1 105 ? -3.249 -15.324 -22.128 1.00 97.31 105 TRP A CA 1
ATOM 793 C C . TRP A 1 105 ? -4.293 -16.331 -21.602 1.00 97.31 105 TRP A C 1
ATOM 795 O O . TRP A 1 105 ? -4.489 -16.430 -20.390 1.00 97.31 105 TRP A O 1
ATOM 805 N N . PRO A 1 106 ? -4.944 -17.138 -22.465 1.00 96.19 106 PRO A N 1
ATOM 806 C CA . PRO A 1 106 ? -6.033 -18.035 -22.055 1.00 96.19 106 PRO A CA 1
ATOM 807 C C . PRO A 1 106 ? -5.634 -19.104 -21.022 1.00 96.19 106 PRO A C 1
ATOM 809 O O . PRO A 1 106 ? -6.497 -19.638 -20.335 1.00 96.19 106 PRO A O 1
ATOM 812 N N . GLY A 1 107 ? -4.342 -19.430 -20.909 1.00 96.94 107 GLY A N 1
ATOM 813 C CA . GLY A 1 107 ? -3.818 -20.391 -19.932 1.00 96.94 107 GLY A CA 1
ATOM 814 C C . GLY A 1 107 ? -3.350 -19.782 -18.605 1.00 96.94 107 GLY A C 1
ATOM 815 O O . GLY A 1 107 ? -2.756 -20.498 -17.803 1.00 96.94 107 GLY A O 1
ATOM 816 N N . THR A 1 108 ? -3.535 -18.474 -18.379 1.00 96.94 108 THR A N 1
ATOM 817 C CA . THR A 1 108 ? -3.091 -17.822 -17.136 1.00 96.94 108 THR A CA 1
ATOM 818 C C . THR A 1 108 ? -3.970 -18.189 -15.938 1.00 96.94 108 THR A C 1
ATOM 820 O O . THR A 1 108 ? -5.155 -18.478 -16.082 1.00 96.94 108 THR A O 1
ATOM 823 N N . GLY A 1 109 ? -3.398 -18.129 -14.733 1.00 94.50 109 GLY A N 1
ATOM 824 C CA . GLY A 1 109 ? -4.142 -18.288 -13.483 1.00 94.50 109 GLY A CA 1
ATOM 825 C C . GLY A 1 109 ? -4.767 -16.980 -12.986 1.00 94.50 109 GLY A C 1
ATOM 826 O O . GLY A 1 109 ? -4.243 -15.893 -13.234 1.00 94.50 109 GLY A O 1
ATOM 827 N N . THR A 1 110 ? -5.858 -17.096 -12.227 1.00 95.50 110 THR A N 1
ATOM 828 C CA . THR A 1 110 ? -6.417 -16.022 -11.392 1.00 95.50 110 THR A CA 1
ATOM 829 C C . THR A 1 110 ? -6.250 -16.415 -9.931 1.00 95.50 110 THR A C 1
ATOM 831 O O . THR A 1 110 ? -6.655 -17.505 -9.532 1.00 95.50 110 THR A O 1
ATOM 834 N N . VAL A 1 111 ? -5.643 -15.540 -9.131 1.00 95.75 111 VAL A N 1
ATOM 835 C CA . VAL A 1 111 ? -5.379 -15.788 -7.712 1.00 95.75 111 VAL A CA 1
ATOM 836 C C . VAL A 1 111 ? -5.837 -14.599 -6.880 1.00 95.75 111 VAL A C 1
ATOM 838 O O . VAL A 1 111 ? -5.614 -13.451 -7.254 1.00 95.75 111 VAL A O 1
ATOM 841 N N . LEU A 1 112 ? -6.492 -14.878 -5.753 1.00 96.69 112 LEU A N 1
ATOM 842 C CA . LEU A 1 112 ? -6.975 -13.854 -4.824 1.00 96.69 112 LEU A CA 1
ATOM 843 C C . LEU A 1 112 ? -6.141 -13.802 -3.538 1.00 96.69 112 LEU A C 1
ATOM 845 O O . LEU A 1 112 ? -6.169 -12.811 -2.816 1.00 96.69 112 LEU A O 1
ATOM 849 N N . SER A 1 113 ? -5.393 -14.851 -3.210 1.00 97.94 113 SER A N 1
ATOM 850 C CA . SER A 1 113 ? -4.499 -14.882 -2.050 1.00 97.94 113 SER A CA 1
ATOM 851 C C . SER A 1 113 ? -3.289 -15.741 -2.354 1.00 97.94 113 SER A C 1
ATOM 853 O O . SER A 1 113 ? -3.415 -16.812 -2.944 1.00 97.94 113 SER A O 1
ATOM 855 N N . THR A 1 114 ? -2.121 -15.264 -1.948 1.00 97.38 114 THR A N 1
ATOM 856 C CA . THR A 1 114 ? -0.856 -15.992 -2.049 1.00 97.38 114 THR A CA 1
ATOM 857 C C . THR A 1 114 ? -0.164 -15.964 -0.689 1.00 97.38 114 THR A C 1
ATOM 859 O O . THR A 1 114 ? -0.660 -15.363 0.263 1.00 97.38 114 THR A O 1
ATOM 862 N N . HIS A 1 115 ? 0.997 -16.604 -0.584 1.00 97.12 115 HIS A N 1
ATOM 863 C CA . HIS A 1 115 ? 1.843 -16.467 0.602 1.00 97.12 115 HIS A CA 1
ATOM 864 C C . HIS A 1 115 ? 2.464 -15.062 0.737 1.00 97.12 115 HIS A C 1
ATOM 866 O O . HIS A 1 115 ? 2.905 -14.711 1.826 1.00 97.12 115 HIS A O 1
ATOM 872 N N . ASP A 1 116 ? 2.450 -14.261 -0.336 1.00 96.38 116 ASP A N 1
ATOM 873 C CA . ASP A 1 116 ? 3.046 -12.920 -0.391 1.00 96.38 116 ASP A CA 1
ATOM 874 C C . ASP A 1 116 ? 2.017 -11.779 -0.386 1.00 96.38 116 ASP A C 1
ATOM 876 O O . ASP A 1 116 ? 2.397 -10.615 -0.229 1.00 96.38 116 ASP A O 1
ATOM 880 N N . THR A 1 117 ? 0.720 -12.072 -0.550 1.00 96.81 117 THR A N 1
ATOM 881 C CA . THR A 1 117 ? -0.314 -11.033 -0.435 1.00 96.81 117 THR A CA 1
ATOM 882 C C . THR A 1 117 ? -0.265 -10.395 0.950 1.00 96.81 117 THR A C 1
ATOM 884 O O . THR A 1 117 ? -0.204 -11.097 1.961 1.00 96.81 117 THR A O 1
ATOM 887 N N . LYS A 1 118 ? -0.325 -9.062 1.006 1.00 96.06 118 LYS A N 1
ATOM 888 C CA . LYS A 1 118 ? -0.295 -8.285 2.250 1.00 96.06 118 LYS A CA 1
ATOM 889 C C . LYS A 1 118 ? -1.478 -8.653 3.145 1.00 96.06 118 LYS A C 1
ATOM 891 O O . LYS A 1 118 ? -1.340 -8.640 4.367 1.00 96.06 118 LYS A O 1
ATOM 896 N N . ARG A 1 119 ? -2.633 -8.971 2.543 1.00 96.12 119 ARG A N 1
ATOM 897 C CA . ARG A 1 119 ? -3.868 -9.408 3.218 1.00 96.12 119 ARG A CA 1
ATOM 898 C C . ARG A 1 119 ? -4.554 -10.505 2.400 1.00 96.12 119 ARG A C 1
ATOM 900 O O . ARG A 1 119 ? -4.420 -10.539 1.181 1.00 96.12 119 ARG A O 1
ATOM 907 N N . SER A 1 120 ? -5.304 -11.399 3.046 1.00 97.25 120 SER A N 1
ATOM 908 C CA . SER A 1 120 ? -6.101 -12.397 2.316 1.00 97.25 120 SER A CA 1
ATOM 909 C C . SER A 1 120 ? -7.276 -11.747 1.580 1.00 97.25 120 SER A C 1
ATOM 911 O O . SER A 1 120 ? -7.660 -10.610 1.862 1.00 97.25 120 SER A O 1
ATOM 913 N N . ALA A 1 121 ? -7.862 -12.483 0.637 1.00 97.88 121 ALA A N 1
ATOM 914 C CA . ALA A 1 121 ? -8.991 -12.029 -0.165 1.00 97.88 121 ALA A CA 1
ATOM 915 C C . ALA A 1 121 ? -10.166 -11.578 0.712 1.00 97.88 121 ALA A C 1
ATOM 917 O O . ALA A 1 121 ? -10.686 -10.487 0.501 1.00 97.88 121 ALA A O 1
ATOM 918 N N . ASP A 1 122 ? -10.511 -12.369 1.730 1.00 97.69 122 ASP A N 1
ATOM 919 C CA . ASP A 1 122 ? -11.640 -12.090 2.621 1.00 97.69 122 ASP A CA 1
ATOM 920 C C . ASP A 1 122 ? -11.392 -10.852 3.488 1.00 97.69 122 ASP A C 1
ATOM 922 O O . ASP A 1 122 ? -12.269 -10.001 3.613 1.00 97.69 122 ASP A O 1
ATOM 926 N N . VAL A 1 123 ? -10.165 -10.681 3.999 1.00 97.75 123 VAL A N 1
ATOM 927 C CA . VAL A 1 123 ? -9.774 -9.478 4.756 1.00 97.75 123 VAL A CA 1
ATOM 928 C C . VAL A 1 123 ? -9.896 -8.230 3.878 1.00 97.75 123 VAL A C 1
ATOM 930 O O . VAL A 1 123 ? -10.400 -7.199 4.322 1.00 97.75 123 VAL A O 1
ATOM 933 N N . ARG A 1 124 ? -9.457 -8.303 2.613 1.00 98.06 124 ARG A N 1
ATOM 934 C CA . ARG A 1 124 ? -9.601 -7.180 1.673 1.00 98.06 124 ARG A CA 1
ATOM 935 C C . ARG A 1 124 ? -11.063 -6.921 1.314 1.00 98.06 124 ARG A C 1
ATOM 937 O O . ARG A 1 124 ? -11.445 -5.758 1.229 1.00 98.06 124 ARG A O 1
ATOM 944 N N . ALA A 1 125 ? -11.864 -7.968 1.121 1.00 97.56 125 ALA A N 1
ATOM 945 C CA . ALA A 1 125 ? -13.288 -7.846 0.826 1.00 97.56 125 ALA A CA 1
ATOM 946 C C . ALA A 1 125 ? -14.045 -7.169 1.976 1.00 97.56 125 ALA A C 1
ATOM 948 O O . ALA A 1 125 ? -14.818 -6.251 1.719 1.00 97.56 125 ALA A O 1
ATOM 949 N N . ALA A 1 126 ? -13.757 -7.548 3.226 1.00 97.31 126 ALA A N 1
ATOM 950 C CA . ALA A 1 126 ? -14.295 -6.884 4.408 1.00 97.31 126 ALA A CA 1
ATOM 951 C C . ALA A 1 126 ? -13.914 -5.397 4.416 1.00 97.31 126 ALA A C 1
ATOM 953 O O . ALA A 1 126 ? -14.789 -4.542 4.348 1.00 97.31 126 ALA A O 1
ATOM 954 N N . ILE A 1 127 ? -12.617 -5.068 4.378 1.00 97.88 127 ILE A N 1
ATOM 955 C CA . ILE A 1 127 ? -12.145 -3.670 4.413 1.00 97.88 127 ILE A CA 1
ATOM 956 C C . ILE A 1 127 ? -12.735 -2.827 3.269 1.00 97.88 127 ILE A C 1
ATOM 958 O O . ILE A 1 127 ? -13.041 -1.656 3.472 1.00 97.88 127 ILE A O 1
ATOM 962 N N . ALA A 1 128 ? -12.939 -3.394 2.076 1.00 97.31 128 ALA A N 1
ATOM 963 C CA . ALA A 1 128 ? -13.529 -2.670 0.949 1.00 97.31 128 ALA A CA 1
ATOM 964 C C . ALA A 1 128 ? -14.962 -2.168 1.217 1.00 97.31 128 ALA A C 1
ATOM 966 O O . ALA A 1 128 ? -15.371 -1.174 0.617 1.00 97.31 128 ALA A O 1
ATOM 967 N N . VAL A 1 129 ? -15.712 -2.798 2.131 1.00 96.38 129 VAL A N 1
ATOM 968 C CA . VAL A 1 129 ? -17.052 -2.338 2.539 1.00 96.38 129 VAL A CA 1
ATOM 969 C C . VAL A 1 129 ? -16.996 -0.967 3.212 1.00 96.38 129 VAL A C 1
ATOM 971 O O . VAL A 1 129 ? -17.926 -0.185 3.041 1.00 96.38 129 VAL A O 1
ATOM 974 N 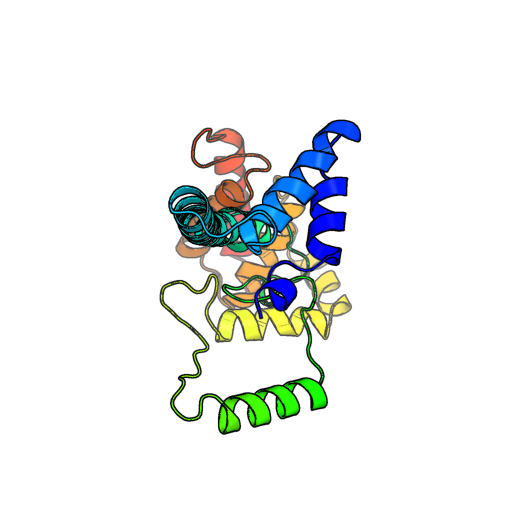N . LEU A 1 130 ? -15.892 -0.615 3.882 1.00 96.44 130 LEU A N 1
ATOM 975 C CA . LEU A 1 130 ? -15.741 0.690 4.539 1.00 96.44 130 LEU A CA 1
ATOM 976 C C . LEU A 1 130 ? -15.905 1.863 3.560 1.00 96.44 130 LEU A C 1
ATOM 978 O O . LEU A 1 130 ? -16.399 2.921 3.939 1.00 96.44 130 LEU A O 1
ATOM 982 N N . ALA A 1 131 ? -15.556 1.666 2.284 1.00 95.81 131 ALA A N 1
ATOM 983 C CA . ALA A 1 131 ? -15.744 2.670 1.239 1.00 95.81 131 ALA A CA 1
ATOM 984 C C . ALA A 1 131 ? -17.218 2.869 0.829 1.00 95.81 131 ALA A C 1
ATOM 986 O O . ALA A 1 131 ? -17.541 3.871 0.197 1.00 95.81 131 ALA A O 1
ATOM 987 N N . GLN A 1 132 ? -18.108 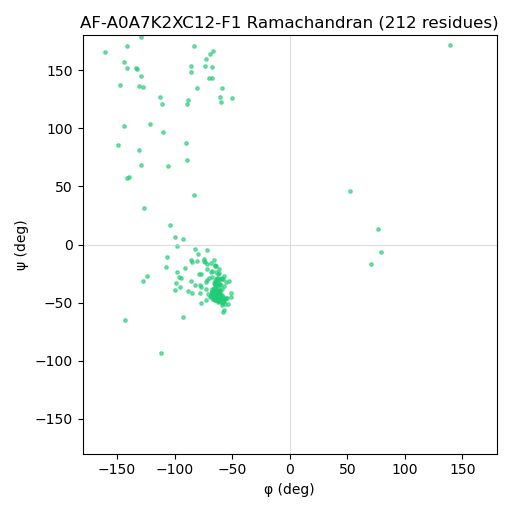1.931 1.166 1.00 96.19 132 GLN A N 1
ATOM 988 C CA . GLN A 1 132 ? -19.544 2.010 0.871 1.00 96.19 132 GLN A CA 1
ATOM 989 C C . GLN A 1 132 ? -20.345 2.676 1.997 1.00 96.19 132 GLN A C 1
ATOM 991 O O . GLN A 1 132 ? -21.459 3.132 1.755 1.00 96.19 132 GLN A O 1
ATOM 996 N N . CYS A 1 133 ? -19.798 2.729 3.214 1.00 95.94 133 CYS A N 1
ATOM 997 C CA . CYS A 1 133 ? -20.465 3.278 4.397 1.00 95.94 133 CYS A CA 1
ATOM 998 C C . CYS A 1 133 ? -19.506 4.114 5.274 1.00 95.94 133 CYS A C 1
ATOM 1000 O O . CYS A 1 133 ? -19.300 3.788 6.450 1.00 95.94 133 CYS A O 1
ATOM 1002 N N . PRO A 1 134 ? -18.885 5.178 4.729 1.00 95.56 134 PRO A N 1
ATOM 1003 C CA . PRO A 1 134 ? -17.864 5.941 5.447 1.00 95.56 134 PRO A CA 1
ATOM 1004 C C . PRO A 1 134 ? -18.402 6.650 6.702 1.00 95.56 134 PRO A C 1
ATOM 1006 O O . PRO A 1 134 ? -17.672 6.787 7.687 1.00 95.56 134 PRO A O 1
ATOM 1009 N N . GLU A 1 135 ? -19.671 7.062 6.709 1.00 97.62 135 GLU A N 1
ATOM 1010 C CA . GLU A 1 135 ? -20.322 7.681 7.868 1.00 97.62 135 GLU A CA 1
ATOM 1011 C C . GLU A 1 135 ? -20.470 6.680 9.019 1.00 97.62 135 GLU A C 1
ATOM 1013 O O . GLU A 1 135 ? -20.050 6.972 10.136 1.00 97.62 135 GLU A O 1
ATOM 1018 N N . VAL A 1 136 ? -20.953 5.467 8.725 1.00 96.88 136 VAL A N 1
ATOM 1019 C CA . VAL A 1 136 ? -21.092 4.380 9.712 1.00 96.88 136 VAL A CA 1
ATOM 1020 C C . VAL A 1 136 ? -19.733 4.003 10.295 1.00 96.88 136 VAL A C 1
ATOM 1022 O O . VAL A 1 136 ? -19.602 3.804 11.500 1.00 96.88 136 VAL A O 1
ATOM 1025 N N . TRP A 1 137 ? -18.696 3.942 9.455 1.00 96.44 137 TRP A N 1
ATOM 1026 C CA . TRP A 1 137 ? -17.335 3.687 9.923 1.00 96.44 137 TRP A CA 1
ATOM 1027 C C . TRP A 1 137 ? -16.837 4.782 10.873 1.00 96.44 137 TRP A C 1
ATOM 1029 O O . TRP A 1 137 ? -16.228 4.491 11.901 1.00 96.44 137 TRP A O 1
ATOM 1039 N N . THR A 1 138 ? -17.120 6.044 10.553 1.00 95.44 138 THR A N 1
ATOM 1040 C CA . THR A 1 138 ? -16.721 7.185 11.384 1.00 95.44 138 THR A CA 1
ATOM 1041 C C . THR A 1 138 ? -17.446 7.185 12.731 1.00 95.44 138 THR A C 1
ATOM 1043 O O . THR A 1 138 ? -16.810 7.410 13.760 1.00 95.44 138 THR A O 1
ATOM 1046 N N . GLU A 1 139 ? -18.750 6.902 12.739 1.00 96.62 139 GLU A N 1
ATOM 1047 C CA . GLU A 1 139 ? -19.550 6.767 13.962 1.00 96.62 139 GLU A CA 1
ATOM 1048 C C . GLU A 1 139 ? -19.025 5.633 14.846 1.00 96.62 139 GLU A C 1
ATOM 1050 O O . GLU A 1 139 ? -18.732 5.865 16.019 1.00 96.62 139 GLU A O 1
ATOM 1055 N N . LEU A 1 140 ? -18.791 4.450 14.265 1.00 95.06 140 LEU A N 1
ATOM 1056 C CA . LEU A 1 140 ? -18.229 3.303 14.977 1.00 95.06 140 LEU A CA 1
ATOM 1057 C C . LEU A 1 140 ? -16.889 3.651 15.630 1.00 95.06 140 LEU A C 1
ATOM 1059 O O . LEU A 1 140 ? -16.686 3.370 16.808 1.00 95.06 140 LEU A O 1
ATOM 1063 N N . LEU A 1 141 ? -15.981 4.306 14.899 1.00 95.25 141 LEU A N 1
ATOM 1064 C CA . LEU A 1 141 ? -14.706 4.757 15.460 1.00 95.25 141 LEU A CA 1
ATOM 1065 C C . LEU A 1 141 ? -14.888 5.748 16.616 1.00 95.25 141 LEU A C 1
ATOM 1067 O O . LEU A 1 141 ? -14.110 5.701 17.566 1.00 95.25 141 LEU A O 1
ATOM 1071 N N . GLY A 1 142 ? -15.910 6.604 16.573 1.00 95.19 142 GLY A N 1
ATOM 1072 C CA . GLY A 1 142 ? -16.268 7.482 17.689 1.00 95.19 142 GLY A CA 1
ATOM 1073 C C . GLY A 1 142 ? -16.668 6.722 18.958 1.00 95.19 142 GLY A C 1
ATOM 1074 O O . GLY A 1 142 ? -16.420 7.206 20.062 1.00 95.19 142 GLY A O 1
ATOM 1075 N N . GLU A 1 143 ? -17.234 5.524 18.811 1.00 94.62 143 GLU A N 1
ATOM 1076 C CA . GLU A 1 143 ? -17.637 4.659 19.923 1.00 94.62 143 GLU A CA 1
ATOM 1077 C C . GLU A 1 143 ? -16.483 3.791 20.446 1.00 94.62 143 GLU A C 1
ATOM 1079 O O . GLU A 1 143 ? -16.318 3.641 21.659 1.00 94.62 143 GLU A O 1
ATOM 1084 N N . VAL A 1 144 ? -15.669 3.220 19.548 1.00 92.69 144 VAL A N 1
ATOM 1085 C CA . VAL A 1 144 ? -14.675 2.191 19.912 1.00 92.69 144 VAL A CA 1
ATOM 1086 C C . VAL A 1 144 ? -13.252 2.720 20.104 1.00 92.69 144 VAL A C 1
ATOM 1088 O O . VAL A 1 144 ? -12.466 2.112 20.834 1.00 92.69 144 VAL A O 1
ATOM 1091 N N . ALA A 1 145 ? -12.888 3.859 19.505 1.00 91.44 145 ALA A N 1
ATOM 1092 C CA . ALA A 1 145 ? -11.524 4.398 19.546 1.00 91.44 145 ALA A CA 1
ATOM 1093 C C . ALA A 1 145 ? -11.220 5.213 20.820 1.00 91.44 145 ALA A C 1
ATOM 1095 O O . ALA A 1 145 ? -10.575 6.258 20.769 1.00 91.44 145 ALA A O 1
ATOM 1096 N N . GLY A 1 146 ? -11.661 4.724 21.983 1.00 89.75 146 GLY A N 1
ATOM 1097 C CA . GLY A 1 146 ? -11.461 5.391 23.276 1.00 89.75 146 GLY A CA 1
ATOM 1098 C C . GLY A 1 146 ? -10.037 5.295 23.839 1.00 89.75 146 GLY A C 1
ATOM 1099 O O . GLY A 1 146 ? -9.690 6.030 24.763 1.00 89.75 146 GLY A O 1
ATOM 1100 N N . VAL A 1 147 ? -9.202 4.400 23.299 1.00 93.38 147 VAL A N 1
ATOM 1101 C CA . VAL A 1 147 ? -7.790 4.268 23.689 1.00 93.38 147 VAL A CA 1
ATOM 1102 C C . VAL A 1 147 ? -6.940 5.215 22.833 1.00 93.38 147 VAL A C 1
ATOM 1104 O O . VAL A 1 147 ? -6.978 5.102 21.606 1.00 93.38 147 VAL A O 1
ATOM 1107 N N . PRO A 1 148 ? -6.142 6.118 23.434 1.00 94.38 148 PRO A N 1
ATOM 1108 C CA . PRO A 1 148 ? -5.262 7.002 22.679 1.00 94.38 148 PRO A CA 1
ATOM 1109 C C . PRO A 1 148 ? -4.232 6.220 21.861 1.00 94.38 148 PRO A C 1
ATOM 1111 O O . PRO A 1 148 ? -3.495 5.392 22.396 1.00 94.38 148 PRO A O 1
ATOM 1114 N N . ALA A 1 149 ? -4.160 6.512 20.565 1.00 96.75 149 ALA A N 1
ATOM 1115 C CA . ALA A 1 149 ? -3.121 5.978 19.697 1.00 96.75 149 ALA A CA 1
ATOM 1116 C C . ALA A 1 149 ? -1.849 6.851 19.749 1.00 96.75 149 ALA A C 1
ATOM 1118 O O . ALA A 1 149 ? -1.965 8.074 19.866 1.00 96.75 149 ALA A O 1
ATOM 1119 N N . PRO A 1 150 ? -0.650 6.262 19.576 1.00 97.31 150 PRO A N 1
ATOM 1120 C CA . PRO A 1 150 ? 0.614 7.003 19.459 1.00 97.31 150 PRO A CA 1
ATOM 1121 C C . PRO A 1 150 ? 0.619 8.059 18.343 1.00 97.31 150 PRO A C 1
ATOM 1123 O O . PRO A 1 150 ? 1.272 9.098 18.451 1.00 97.31 150 PRO A O 1
ATOM 1126 N N . ASP A 1 151 ? -0.109 7.788 17.257 1.00 97.75 151 ASP A N 1
ATOM 1127 C CA . ASP A 1 151 ? -0.358 8.713 16.158 1.00 97.75 151 ASP A CA 1
ATOM 1128 C C . ASP A 1 151 ? -1.590 8.283 15.336 1.00 97.75 151 ASP A C 1
ATOM 1130 O O . ASP A 1 151 ? -2.089 7.159 15.448 1.00 97.75 151 ASP A O 1
ATOM 1134 N N . GLN A 1 152 ? -2.088 9.193 14.496 1.00 96.62 152 GLN A N 1
ATOM 1135 C CA . GLN A 1 152 ? -3.302 8.981 13.701 1.00 96.62 152 GLN A CA 1
ATOM 1136 C C . GLN A 1 152 ? -3.120 7.976 12.555 1.00 96.62 152 GLN A C 1
ATOM 1138 O O . GLN A 1 152 ? -4.075 7.289 12.192 1.00 96.62 152 GLN A O 1
ATOM 1143 N N . HIS A 1 153 ? -1.916 7.876 11.984 1.00 97.94 153 HIS A N 1
ATOM 1144 C CA . HIS A 1 153 ? -1.638 6.951 10.882 1.00 97.94 153 HIS A CA 1
ATOM 1145 C C . HIS A 1 153 ? -1.710 5.502 11.374 1.00 97.94 153 HIS A C 1
ATOM 1147 O O . HIS A 1 153 ? -2.378 4.666 10.752 1.00 97.94 153 HIS A O 1
ATOM 1153 N N . LEU A 1 154 ? -1.123 5.230 12.540 1.00 98.44 154 LEU A N 1
ATOM 1154 C CA . LEU A 1 154 ? -1.248 3.952 13.227 1.00 98.44 154 LEU A CA 1
ATOM 1155 C C . LEU A 1 154 ? -2.699 3.661 13.616 1.00 98.44 154 LEU A C 1
ATOM 1157 O O . LEU A 1 154 ? -3.177 2.567 13.326 1.00 98.44 154 LEU A O 1
ATOM 1161 N N . ALA A 1 155 ? -3.409 4.622 14.221 1.00 97.75 155 ALA A N 1
ATOM 1162 C CA . ALA A 1 155 ? -4.807 4.439 14.620 1.00 97.75 155 ALA A CA 1
ATOM 1163 C C . ALA A 1 155 ? -5.671 3.967 13.441 1.00 97.75 155 ALA A C 1
ATOM 1165 O O . ALA A 1 155 ? -6.348 2.942 13.523 1.00 97.75 155 ALA A O 1
ATOM 1166 N N . TRP A 1 156 ? -5.587 4.679 12.315 1.00 97.69 156 TRP A N 1
ATOM 1167 C CA . TRP A 1 156 ? -6.358 4.384 11.109 1.00 97.69 156 TRP A CA 1
ATOM 1168 C C . TRP A 1 156 ? -6.016 3.012 10.514 1.00 97.69 156 TRP A C 1
ATOM 1170 O O . TRP A 1 156 ? -6.901 2.262 10.096 1.00 97.69 156 TRP A O 1
ATOM 1180 N N . THR A 1 157 ? -4.730 2.651 10.519 1.00 98.25 157 THR A N 1
ATOM 1181 C CA . THR A 1 157 ? -4.251 1.352 10.027 1.00 98.25 157 THR A CA 1
ATOM 1182 C C . THR A 1 157 ? -4.715 0.202 10.920 1.00 98.25 157 THR A C 1
ATOM 1184 O O . THR A 1 157 ? -5.142 -0.846 10.425 1.00 98.25 157 THR A O 1
ATOM 1187 N N . ALA A 1 158 ? -4.640 0.393 12.236 1.00 98.12 158 ALA A N 1
ATOM 1188 C CA . ALA A 1 158 ? -4.974 -0.613 13.230 1.00 98.12 158 ALA A CA 1
ATOM 1189 C C . ALA A 1 158 ? -6.455 -0.980 13.191 1.00 98.12 158 ALA A C 1
ATOM 1191 O O . ALA A 1 158 ? -6.787 -2.160 13.109 1.00 98.12 158 ALA A O 1
ATOM 1192 N N . TRP A 1 159 ? -7.330 0.025 13.169 1.00 97.94 159 TRP A N 1
ATOM 1193 C CA . TRP A 1 159 ? -8.772 -0.193 13.170 1.00 97.94 159 TRP A CA 1
ATOM 1194 C C . TRP A 1 159 ? -9.281 -0.843 11.881 1.00 97.94 159 TRP A C 1
ATOM 1196 O O . TRP A 1 159 ? -10.066 -1.785 11.956 1.00 97.94 159 TRP A O 1
ATOM 1206 N N . GLN A 1 160 ? -8.777 -0.447 10.706 1.00 98.00 160 GLN A N 1
ATOM 1207 C CA . GLN A 1 160 ? -9.098 -1.153 9.456 1.00 98.00 160 GLN A CA 1
ATOM 1208 C C . GLN A 1 160 ? -8.600 -2.603 9.465 1.00 98.00 160 GLN A C 1
ATOM 1210 O O . GLN A 1 160 ? -9.281 -3.501 8.975 1.00 98.00 160 GLN A O 1
ATOM 1215 N N . THR A 1 161 ? -7.403 -2.848 10.009 1.00 97.75 161 THR A N 1
ATOM 1216 C CA . THR A 1 161 ? -6.845 -4.207 10.077 1.00 97.75 161 THR A CA 1
ATOM 1217 C C . THR A 1 161 ? -7.656 -5.082 11.032 1.00 97.75 161 THR A C 1
ATOM 1219 O O . THR A 1 161 ? -7.960 -6.218 10.682 1.00 97.75 161 THR A O 1
ATOM 1222 N N . ALA A 1 162 ? -8.059 -4.553 12.191 1.00 97.44 162 ALA A N 1
ATOM 1223 C CA . ALA A 1 162 ? -8.941 -5.246 13.126 1.00 97.44 162 ALA A CA 1
ATOM 1224 C C . ALA A 1 162 ? -10.306 -5.555 12.493 1.00 97.44 162 ALA A C 1
ATOM 1226 O O . ALA A 1 162 ? -10.742 -6.703 12.536 1.00 97.44 162 ALA A O 1
ATOM 1227 N N . PHE A 1 163 ? -10.920 -4.579 11.814 1.00 97.19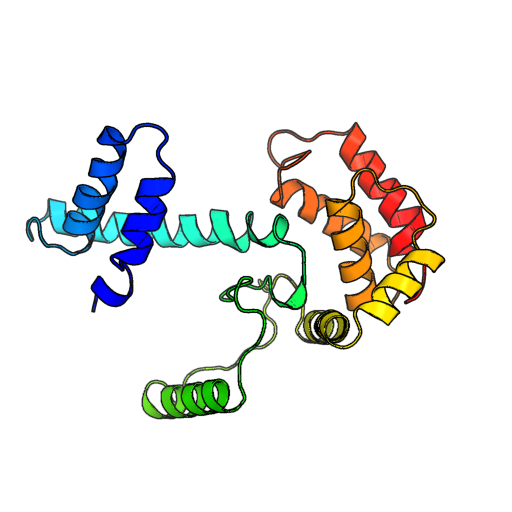 163 PHE A N 1
ATOM 1228 C CA . PHE A 1 163 ? -12.185 -4.772 11.098 1.00 97.19 163 PHE A CA 1
ATOM 1229 C C . PHE A 1 163 ? -12.074 -5.873 10.038 1.00 97.19 163 PHE A C 1
ATOM 1231 O O . PHE A 1 163 ? -12.902 -6.775 9.976 1.00 97.19 163 PHE A O 1
ATOM 1238 N N . GLY A 1 164 ? -11.002 -5.852 9.242 1.00 96.75 164 GLY A N 1
ATOM 1239 C CA . GLY A 1 164 ? -10.767 -6.867 8.219 1.00 96.75 164 GLY A CA 1
ATOM 1240 C C . GLY A 1 164 ? -10.569 -8.281 8.772 1.00 96.75 164 GLY A C 1
ATOM 1241 O O . GLY A 1 164 ? -10.880 -9.245 8.078 1.00 96.75 164 GLY A O 1
ATOM 1242 N N . LEU A 1 165 ? -10.056 -8.427 9.999 1.00 94.38 165 LEU A N 1
ATOM 1243 C CA . LEU A 1 165 ? -9.945 -9.727 10.667 1.00 94.38 165 LEU A CA 1
ATOM 1244 C C . LEU A 1 165 ? -11.277 -10.204 11.266 1.00 94.38 165 LEU A C 1
ATOM 1246 O O . LEU A 1 165 ? -11.442 -11.410 11.438 1.00 94.38 165 LEU A O 1
ATOM 1250 N N . GLY A 1 166 ? -12.197 -9.292 11.596 1.00 91.31 166 GLY A N 1
ATOM 1251 C CA . GLY A 1 166 ? -13.544 -9.571 12.115 1.00 91.31 166 GLY A CA 1
ATOM 1252 C C . GLY A 1 166 ? -13.605 -10.127 13.545 1.00 91.31 166 GLY A C 1
ATOM 1253 O O . GLY A 1 166 ? -14.651 -10.085 14.183 1.00 91.31 166 GLY A O 1
ATOM 1254 N N . THR A 1 167 ? -12.498 -10.638 14.086 1.00 91.06 167 THR A N 1
ATOM 1255 C CA . THR A 1 167 ? -12.410 -11.120 15.471 1.00 91.06 167 THR A CA 1
ATOM 1256 C C . THR A 1 167 ? -11.235 -10.477 16.201 1.00 91.06 167 THR A C 1
ATOM 1258 O O . THR A 1 167 ? -10.134 -10.457 15.638 1.00 91.06 167 THR A O 1
ATOM 1261 N N . PRO A 1 168 ? -11.416 -10.025 17.457 1.00 90.12 168 PRO A N 1
ATOM 1262 C CA . PRO A 1 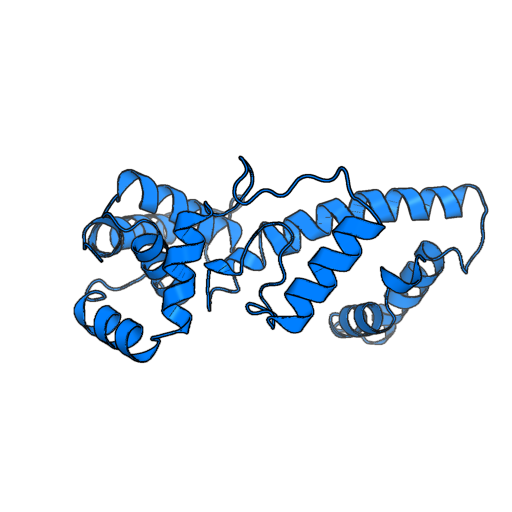168 ? -10.320 -9.506 18.266 1.00 90.12 168 PRO A CA 1
ATOM 1263 C C . PRO A 1 168 ? -9.228 -10.554 18.468 1.00 90.12 168 PRO A C 1
ATOM 1265 O O . PRO A 1 168 ? -9.484 -11.639 18.988 1.00 90.12 168 PRO A O 1
ATOM 1268 N N . ASP A 1 169 ? -8.010 -10.219 18.056 1.00 94.44 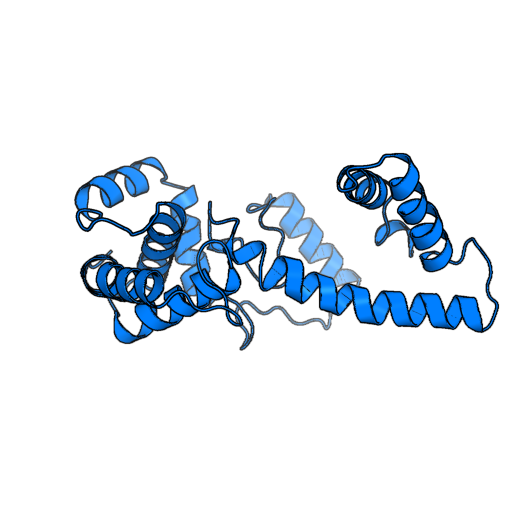169 ASP A N 1
ATOM 1269 C CA . ASP A 1 169 ? -6.848 -11.095 18.180 1.00 94.44 169 ASP A CA 1
ATOM 1270 C C . ASP A 1 169 ? -5.586 -10.244 18.355 1.00 94.44 169 ASP A C 1
ATOM 1272 O O . ASP A 1 169 ? -4.903 -9.883 17.392 1.00 94.44 169 ASP A O 1
ATOM 1276 N N . ALA A 1 170 ? -5.303 -9.861 19.602 1.00 96.12 170 ALA A N 1
ATOM 1277 C CA . ALA A 1 170 ? -4.118 -9.075 19.934 1.00 96.12 170 ALA A CA 1
ATOM 1278 C C . ALA A 1 170 ? -2.813 -9.810 19.583 1.00 96.12 170 ALA A C 1
ATOM 1280 O O . ALA A 1 170 ? -1.866 -9.169 19.124 1.00 96.12 170 ALA A O 1
ATOM 1281 N N . ASP A 1 171 ? -2.780 -11.137 19.731 1.00 96.56 171 ASP A N 1
ATOM 1282 C CA . ASP A 1 171 ? -1.594 -11.958 19.468 1.00 96.56 171 ASP A CA 1
ATOM 1283 C C . ASP A 1 171 ? -1.200 -11.922 17.986 1.00 96.56 171 ASP A C 1
ATOM 1285 O O . ASP A 1 171 ? -0.013 -11.963 17.655 1.00 96.56 171 ASP A O 1
ATOM 1289 N N . ARG A 1 172 ? -2.174 -11.774 17.078 1.00 96.12 172 ARG A N 1
ATOM 1290 C CA . ARG A 1 172 ? -1.926 -11.550 15.645 1.00 96.12 172 ARG A CA 1
ATOM 1291 C C . ARG A 1 172 ? -1.778 -10.077 15.280 1.00 96.12 172 ARG A C 1
ATOM 1293 O O . ARG A 1 172 ? -0.938 -9.746 14.439 1.00 96.12 172 ARG A O 1
ATOM 1300 N N . LEU A 1 173 ? -2.581 -9.190 15.866 1.00 97.50 173 LEU A N 1
ATOM 1301 C CA . LEU A 1 173 ? -2.613 -7.774 15.489 1.00 97.50 173 LEU A CA 1
ATOM 1302 C C . LEU A 1 173 ? -1.358 -7.019 15.921 1.00 97.50 173 LEU A C 1
ATOM 1304 O O . LEU A 1 173 ? -0.826 -6.247 15.125 1.00 97.50 173 LEU A O 1
ATOM 1308 N N . VAL A 1 174 ? -0.852 -7.253 17.135 1.00 98.56 174 VAL A N 1
ATOM 1309 C CA . VAL A 1 174 ? 0.354 -6.577 17.642 1.00 98.56 174 VAL A CA 1
ATOM 1310 C C . VAL A 1 174 ? 1.559 -6.795 16.715 1.00 98.56 174 VAL A C 1
ATOM 1312 O O . VAL A 1 174 ? 2.107 -5.803 16.228 1.00 98.56 174 VAL A O 1
ATOM 1315 N N . PRO A 1 175 ? 1.978 -8.036 16.389 1.00 98.38 175 PRO A N 1
ATOM 1316 C CA . PRO A 1 175 ? 3.116 -8.235 15.495 1.00 98.38 175 PRO A CA 1
ATOM 1317 C C . PRO A 1 175 ? 2.847 -7.735 14.068 1.00 98.38 175 PRO A C 1
ATOM 1319 O O . PRO A 1 175 ? 3.765 -7.224 13.423 1.00 98.38 175 PRO A O 1
ATOM 1322 N N . ALA A 1 176 ? 1.606 -7.823 13.571 1.00 97.81 176 ALA A N 1
ATOM 1323 C CA . ALA A 1 176 ? 1.249 -7.294 12.254 1.00 97.81 176 ALA A CA 1
ATOM 1324 C C . ALA A 1 176 ? 1.395 -5.763 12.184 1.00 97.81 176 ALA A C 1
ATOM 1326 O O . ALA A 1 176 ? 1.907 -5.235 11.194 1.00 97.81 176 ALA A O 1
ATOM 1327 N N . LEU A 1 177 ? 0.997 -5.047 13.237 1.00 98.50 177 LEU A N 1
ATOM 1328 C CA . LEU A 1 177 ? 1.098 -3.590 13.297 1.00 98.50 177 LEU A CA 1
ATOM 1329 C C . LEU A 1 177 ? 2.512 -3.101 13.601 1.00 98.50 177 LEU A C 1
ATOM 1331 O O . LEU A 1 177 ? 2.931 -2.120 12.993 1.00 98.50 177 LEU A O 1
ATOM 1335 N N . LEU A 1 178 ? 3.286 -3.815 14.423 1.00 98.75 178 LEU A N 1
ATOM 1336 C CA . LEU A 1 178 ? 4.720 -3.549 14.588 1.00 98.75 178 LEU A CA 1
ATOM 1337 C C . LEU A 1 178 ? 5.470 -3.689 13.261 1.00 98.75 178 LEU A C 1
ATOM 1339 O O . LEU A 1 178 ? 6.254 -2.815 12.891 1.00 98.75 178 LEU A O 1
ATOM 1343 N N . LYS A 1 179 ? 5.177 -4.748 12.494 1.00 98.50 179 LYS A N 1
ATOM 1344 C CA . LYS A 1 179 ? 5.662 -4.869 11.115 1.00 98.50 179 LYS A CA 1
ATOM 1345 C C . LYS A 1 179 ? 5.223 -3.656 10.292 1.00 98.50 179 LYS A C 1
ATOM 1347 O O . LYS A 1 179 ? 6.064 -3.007 9.685 1.00 98.50 179 LYS A O 1
ATOM 1352 N N . SER A 1 180 ? 3.934 -3.318 10.310 1.00 98.38 180 SER A N 1
ATOM 1353 C CA . SER A 1 180 ? 3.382 -2.211 9.524 1.00 98.38 180 SER A CA 1
ATOM 1354 C C . SER A 1 180 ? 4.091 -0.877 9.772 1.00 98.38 180 SER A C 1
ATOM 1356 O O . SER A 1 180 ? 4.426 -0.183 8.813 1.00 98.38 180 SER A O 1
ATOM 1358 N N . VAL A 1 181 ? 4.351 -0.507 11.030 1.00 98.62 181 VAL A N 1
ATOM 1359 C CA . VAL A 1 181 ? 5.009 0.773 11.347 1.00 98.62 181 VAL A CA 1
ATOM 1360 C C . VAL A 1 181 ? 6.495 0.784 10.987 1.00 98.62 181 VAL A C 1
ATOM 1362 O O . VAL A 1 181 ? 6.996 1.824 10.554 1.00 98.62 181 VAL A O 1
ATOM 1365 N N . ARG A 1 182 ? 7.180 -0.366 11.073 1.00 98.69 182 ARG A N 1
ATOM 1366 C CA . ARG A 1 182 ? 8.575 -0.523 10.623 1.00 98.69 182 ARG A CA 1
ATOM 1367 C C . ARG A 1 182 ? 8.702 -0.427 9.107 1.00 98.69 182 ARG A C 1
ATOM 1369 O O . ARG A 1 182 ? 9.591 0.268 8.618 1.00 98.69 182 ARG A O 1
ATOM 1376 N N . GLU A 1 183 ? 7.794 -1.073 8.375 1.00 98.19 183 GLU A N 1
ATOM 1377 C CA . GLU A 1 183 ? 7.718 -0.976 6.913 1.00 98.19 183 GLU A CA 1
ATOM 1378 C C . GLU A 1 183 ? 7.338 0.447 6.486 1.00 98.19 183 GLU A C 1
ATOM 1380 O O . GLU A 1 183 ? 7.930 1.002 5.567 1.00 98.19 183 GLU A O 1
ATOM 1385 N N . ALA A 1 184 ? 6.416 1.116 7.187 1.00 98.00 184 ALA A N 1
ATOM 1386 C CA . ALA A 1 184 ? 6.107 2.520 6.918 1.00 98.00 184 ALA A CA 1
ATOM 1387 C C . ALA A 1 184 ? 7.337 3.415 7.134 1.00 98.00 184 ALA A C 1
ATOM 1389 O O . ALA A 1 184 ? 7.580 4.347 6.356 1.00 98.00 184 ALA A O 1
ATOM 1390 N N . GLY A 1 185 ? 8.136 3.137 8.168 1.00 97.69 185 GLY A N 1
ATOM 1391 C CA . GLY A 1 185 ? 9.355 3.865 8.505 1.00 97.69 185 GLY A CA 1
ATOM 1392 C C . GLY A 1 185 ? 9.139 5.371 8.611 1.00 97.69 185 GLY A C 1
ATOM 1393 O O . GLY A 1 185 ? 9.851 6.139 7.958 1.00 97.69 185 GLY A O 1
ATOM 1394 N N . LEU A 1 186 ? 8.071 5.759 9.316 1.00 97.62 186 LEU A N 1
ATOM 1395 C CA . LEU A 1 186 ? 7.711 7.147 9.633 1.00 97.62 186 LEU A CA 1
ATOM 1396 C C . LEU A 1 186 ? 8.156 7.548 11.046 1.00 97.62 186 LEU A C 1
ATOM 1398 O O . LEU A 1 186 ? 8.489 8.707 11.267 1.00 97.62 186 LEU A O 1
ATOM 1402 N N . ARG A 1 187 ? 8.137 6.596 11.987 1.00 97.75 187 ARG A N 1
ATOM 1403 C CA . ARG A 1 187 ? 8.502 6.787 13.403 1.00 97.75 187 ARG A CA 1
ATOM 1404 C C . ARG A 1 187 ? 9.538 5.776 13.892 1.00 97.75 187 ARG A C 1
ATOM 1406 O O . ARG A 1 187 ? 10.359 6.109 14.726 1.00 97.75 187 ARG A O 1
ATOM 1413 N N . THR A 1 188 ? 9.522 4.565 13.341 1.00 98.56 188 THR A N 1
ATOM 1414 C CA . THR A 1 188 ? 10.463 3.485 13.655 1.00 98.56 188 THR A CA 1
ATOM 1415 C C . THR A 1 188 ? 10.772 2.684 12.398 1.00 98.56 188 THR A C 1
ATOM 1417 O O . THR A 1 188 ? 9.972 2.711 11.469 1.00 98.56 188 THR A O 1
ATOM 1420 N N . SER A 1 189 ? 11.896 1.975 12.326 1.00 98.06 189 SER A N 1
ATOM 1421 C CA . SER A 1 189 ? 12.262 1.178 11.152 1.00 98.06 189 SER A CA 1
ATOM 1422 C C . SER A 1 189 ? 12.923 -0.143 11.534 1.00 98.06 189 SER A C 1
ATOM 1424 O O . SER A 1 189 ? 13.288 -0.367 12.683 1.00 98.06 189 SER A O 1
ATOM 1426 N N . TRP A 1 190 ? 13.122 -1.019 10.549 1.00 97.44 190 TRP A N 1
ATOM 1427 C CA . TRP A 1 190 ? 13.852 -2.274 10.748 1.00 97.44 190 TRP A CA 1
ATOM 1428 C C . TRP A 1 190 ? 15.309 -2.087 11.189 1.00 97.44 190 TRP A C 1
ATOM 1430 O O . TRP A 1 190 ? 15.847 -2.956 11.867 1.00 97.44 190 TRP A O 1
ATOM 1440 N N . THR A 1 191 ? 15.959 -0.996 10.774 1.00 97.12 191 THR A N 1
ATOM 1441 C CA . THR A 1 191 ? 17.383 -0.736 11.050 1.00 97.12 191 THR A CA 1
ATOM 1442 C C . THR A 1 191 ? 17.597 0.163 12.258 1.00 97.12 191 THR A C 1
ATOM 1444 O O . THR A 1 191 ? 18.621 0.053 12.923 1.00 97.12 191 THR A O 1
ATOM 1447 N N . GLU A 1 192 ? 16.631 1.031 12.546 1.00 97.31 192 GLU A N 1
ATOM 1448 C CA . GLU A 1 192 ? 16.644 1.968 13.669 1.00 97.31 192 GLU A CA 1
ATOM 1449 C C . GLU A 1 192 ? 15.298 1.857 14.407 1.00 97.31 192 GLU A C 1
ATOM 1451 O O . GLU A 1 192 ? 14.365 2.617 14.111 1.00 97.31 192 GLU A O 1
ATOM 1456 N N . PRO A 1 193 ? 15.144 0.849 15.291 1.00 97.69 193 PRO A N 1
ATOM 1457 C CA . PRO A 1 193 ? 13.944 0.691 16.104 1.00 97.69 193 PRO A CA 1
ATOM 1458 C C . PRO A 1 193 ? 13.808 1.817 17.136 1.00 97.69 193 PRO A C 1
ATOM 1460 O O . PRO A 1 193 ? 14.794 2.251 17.725 1.00 97.69 193 PRO A O 1
ATOM 1463 N N . ASP A 1 194 ? 12.572 2.249 17.386 1.00 98.62 194 ASP A N 1
ATOM 1464 C CA . ASP A 1 194 ? 12.222 3.182 18.463 1.00 98.62 194 ASP A CA 1
ATOM 1465 C C . ASP A 1 194 ? 11.429 2.370 19.486 1.00 98.62 194 ASP A C 1
ATOM 1467 O O . ASP A 1 194 ? 10.243 2.091 19.302 1.00 98.62 194 ASP A O 1
ATOM 1471 N N . GLU A 1 195 ? 12.120 1.909 20.527 1.00 98.44 195 GLU A N 1
ATOM 1472 C CA . GLU A 1 195 ? 11.559 0.984 21.513 1.00 98.44 195 GLU A CA 1
ATOM 1473 C C . GLU A 1 195 ? 10.397 1.592 22.309 1.00 98.44 195 GLU A C 1
ATOM 1475 O O . GLU A 1 195 ? 9.503 0.868 22.755 1.00 98.44 195 GLU A O 1
ATOM 1480 N N . GLU A 1 196 ? 10.396 2.913 22.510 1.00 98.62 196 GLU A N 1
ATOM 1481 C CA . GLU A 1 196 ? 9.313 3.600 23.209 1.00 98.62 196 GLU A CA 1
ATOM 1482 C C . GLU A 1 196 ? 8.065 3.660 22.336 1.00 98.62 196 GLU A C 1
ATOM 1484 O O . GLU A 1 196 ? 6.982 3.271 22.783 1.00 98.62 196 GLU A O 1
ATOM 1489 N N . TYR A 1 197 ? 8.227 4.063 21.076 1.00 98.69 197 TYR A N 1
ATOM 1490 C CA . TYR A 1 197 ? 7.131 4.084 20.119 1.00 98.69 197 TYR A CA 1
ATOM 1491 C C . TYR A 1 197 ? 6.565 2.680 19.869 1.00 98.69 197 TYR A C 1
ATOM 1493 O O . TYR A 1 197 ? 5.349 2.495 19.902 1.00 98.69 197 TYR A O 1
ATOM 1501 N N . GLU A 1 198 ? 7.413 1.667 19.674 1.00 98.75 198 GLU A N 1
ATOM 1502 C CA . GLU A 1 198 ? 6.966 0.287 19.452 1.00 98.75 198 GLU A CA 1
ATOM 1503 C C . GLU A 1 198 ? 6.215 -0.300 20.653 1.00 98.75 198 GLU A C 1
ATOM 1505 O O . GLU A 1 198 ? 5.200 -0.980 20.478 1.00 98.75 198 GLU A O 1
ATOM 1510 N N . ARG A 1 199 ? 6.654 -0.003 21.882 1.00 98.69 199 ARG A N 1
ATOM 1511 C CA . ARG A 1 199 ? 5.907 -0.379 23.088 1.00 98.69 199 ARG A CA 1
ATOM 1512 C C . ARG A 1 199 ? 4.531 0.286 23.109 1.00 98.69 199 ARG A C 1
ATOM 1514 O O . ARG A 1 199 ? 3.538 -0.401 23.338 1.00 98.69 199 ARG A O 1
ATOM 1521 N N . ALA A 1 200 ? 4.455 1.576 22.786 1.00 98.69 200 ALA A N 1
ATOM 1522 C CA . ALA A 1 200 ? 3.185 2.293 22.705 1.00 98.69 200 ALA A CA 1
ATOM 1523 C C . ALA A 1 200 ? 2.260 1.725 21.605 1.00 98.69 200 ALA A C 1
ATOM 1525 O O . ALA A 1 200 ? 1.050 1.629 21.810 1.00 98.69 200 ALA A O 1
ATOM 1526 N N . VAL A 1 201 ? 2.809 1.276 20.466 1.00 98.75 201 VAL A N 1
ATOM 1527 C CA . VAL A 1 201 ? 2.056 0.561 19.415 1.00 98.75 201 VAL A CA 1
ATOM 1528 C C . VAL A 1 201 ? 1.450 -0.731 19.959 1.00 98.75 201 VAL A C 1
ATOM 1530 O O . VAL A 1 201 ? 0.263 -0.993 19.738 1.00 98.75 201 VAL A O 1
ATOM 1533 N N . ALA A 1 202 ? 2.246 -1.538 20.663 1.00 98.56 202 ALA A N 1
ATOM 1534 C CA . ALA A 1 202 ? 1.797 -2.806 21.225 1.00 98.56 202 ALA A CA 1
ATOM 1535 C C . ALA A 1 202 ? 0.716 -2.603 22.297 1.00 98.56 202 ALA A C 1
ATOM 1537 O O . ALA A 1 202 ? -0.315 -3.273 22.254 1.00 98.56 202 ALA A O 1
ATOM 1538 N N . GLU A 1 203 ? 0.912 -1.647 23.207 1.00 98.38 203 GLU A N 1
ATOM 1539 C CA . GLU A 1 203 ? -0.045 -1.306 24.264 1.00 98.38 203 GLU A CA 1
ATOM 1540 C C . GLU A 1 203 ? -1.374 -0.801 23.690 1.00 98.38 203 GLU A C 1
ATOM 1542 O O . GLU A 1 203 ? -2.429 -1.329 24.046 1.00 98.38 203 GLU A O 1
ATOM 1547 N N . PHE A 1 204 ? -1.336 0.151 22.750 1.00 98.44 204 PHE A N 1
ATOM 1548 C CA . PHE A 1 204 ? -2.533 0.651 22.064 1.00 98.44 204 PHE A CA 1
ATOM 1549 C C . PHE A 1 204 ? -3.288 -0.480 21.359 1.00 98.44 204 PHE A C 1
ATOM 1551 O O . PHE A 1 204 ? -4.494 -0.645 21.551 1.00 98.44 204 PHE A O 1
ATOM 1558 N N . THR A 1 205 ? -2.571 -1.291 20.577 1.00 98.31 205 THR A N 1
ATOM 1559 C CA . THR A 1 205 ? -3.163 -2.399 19.820 1.00 98.31 205 THR A CA 1
ATOM 1560 C C . THR A 1 205 ? -3.808 -3.415 20.755 1.00 98.31 205 THR A C 1
ATOM 1562 O O . THR A 1 205 ? -4.948 -3.811 20.535 1.00 98.31 205 THR A O 1
ATOM 1565 N N . ALA A 1 206 ? -3.109 -3.819 21.816 1.00 97.50 206 ALA A N 1
ATOM 1566 C CA . ALA A 1 206 ? -3.605 -4.808 22.761 1.00 97.50 206 ALA A CA 1
ATOM 1567 C C . ALA A 1 206 ? -4.761 -4.285 23.622 1.00 97.50 206 ALA A C 1
ATOM 1569 O O . ALA A 1 206 ? -5.581 -5.089 24.053 1.00 97.50 206 ALA A O 1
ATOM 1570 N N . ALA A 1 207 ? -4.834 -2.980 23.902 1.00 96.25 207 ALA A N 1
ATOM 1571 C CA . ALA A 1 207 ? -5.890 -2.389 24.721 1.00 96.25 207 ALA A CA 1
ATOM 1572 C C . ALA A 1 207 ? -7.155 -2.023 23.925 1.00 96.25 207 ALA A C 1
ATOM 1574 O O . ALA A 1 207 ? -8.244 -2.085 24.492 1.00 96.25 207 ALA A O 1
ATOM 1575 N N . GLY A 1 208 ? -7.023 -1.658 22.645 1.00 96.06 208 GLY A N 1
ATOM 1576 C CA . GLY A 1 208 ? -8.139 -1.258 21.782 1.00 96.06 208 GLY A CA 1
ATOM 1577 C C . GLY A 1 208 ? -8.418 -2.267 20.657 1.00 96.06 208 GLY A C 1
ATOM 1578 O O . GLY A 1 208 ? -9.154 -3.231 20.893 1.00 96.06 208 GLY A O 1
ATOM 1579 N N . PRO A 1 209 ? -7.840 -2.088 19.450 1.00 96.56 209 PRO A N 1
ATOM 1580 C CA . PRO A 1 209 ? -8.157 -2.889 18.258 1.00 96.56 209 PRO A CA 1
ATOM 1581 C C . PRO A 1 209 ? -8.069 -4.415 18.435 1.00 96.56 209 PRO A C 1
ATOM 1583 O O . PRO A 1 209 ? -8.799 -5.159 17.793 1.00 96.56 209 PRO A O 1
ATOM 1586 N N . GLY A 1 210 ? -7.178 -4.900 19.302 1.00 95.75 210 GLY A N 1
ATOM 1587 C CA . GLY A 1 210 ? -6.982 -6.324 19.582 1.00 95.75 210 GLY A CA 1
ATOM 1588 C C . GLY A 1 210 ? -7.962 -6.936 20.584 1.00 95.75 210 GLY A C 1
ATOM 1589 O O . GLY A 1 210 ? -7.886 -8.138 20.827 1.00 95.75 210 GLY A O 1
ATOM 1590 N N . ARG A 1 211 ? -8.859 -6.141 21.182 1.00 93.44 211 ARG A N 1
ATOM 1591 C CA . ARG A 1 211 ? -9.844 -6.593 22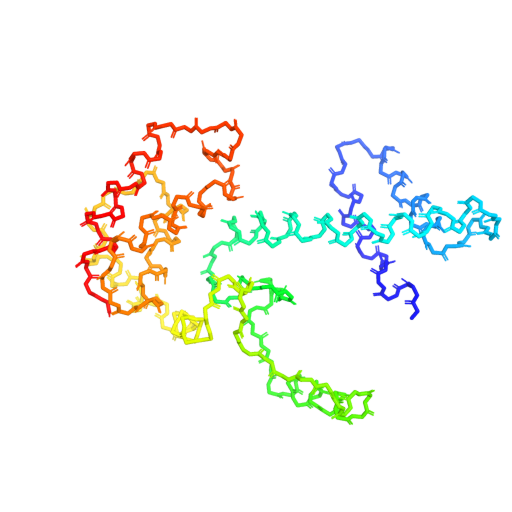.185 1.00 93.44 211 ARG A CA 1
ATOM 1592 C C . ARG A 1 211 ? -11.288 -6.282 21.823 1.00 93.44 211 ARG A C 1
ATOM 1594 O O . ARG A 1 211 ? -12.179 -6.984 22.296 1.00 93.44 211 ARG A O 1
ATOM 1601 N N . ILE A 1 212 ? -11.524 -5.235 21.040 1.00 88.19 212 ILE A N 1
ATOM 1602 C CA . ILE A 1 212 ? -12.874 -4.760 20.743 1.00 88.19 212 ILE A CA 1
ATOM 1603 C C . ILE A 1 212 ? -13.414 -5.485 19.503 1.00 88.19 212 ILE A C 1
ATOM 1605 O O . ILE A 1 212 ? -12.778 -5.407 18.452 1.00 88.19 212 ILE A O 1
ATOM 1609 N N . PRO A 1 213 ? -14.545 -6.210 19.609 1.00 85.75 213 PRO A N 1
ATOM 1610 C CA . PRO A 1 213 ? -15.182 -6.843 18.457 1.00 85.75 213 PRO A CA 1
ATOM 1611 C C . PRO A 1 213 ? -15.793 -5.784 17.534 1.00 85.75 213 PRO A C 1
ATOM 1613 O O . PRO A 1 213 ? -16.322 -4.782 18.019 1.00 85.75 213 PRO A O 1
ATOM 1616 N N . LEU A 1 214 ? -15.712 -6.025 16.224 1.00 84.44 214 LEU A N 1
ATOM 1617 C CA . LEU A 1 214 ? -16.192 -5.144 15.157 1.00 84.44 214 LEU A CA 1
ATOM 1618 C C . LEU A 1 214 ? -17.126 -5.903 14.213 1.00 84.44 214 LEU A C 1
ATOM 1620 O O . LEU A 1 214 ? -16.926 -7.131 14.067 1.00 84.44 214 LEU A O 1
#

Secondary structure (DSSP, 8-state):
-GGGTS-HHHHHHHHTT-SSTGGGHHHHHHHHHHTTTT--SHHHHHHHHHHHHHHHHHHIIIIIIIIHHH--S-GGG--TT--TT-----HHHHHHHHHHHHHH-TT----S--SS-SS-HHHHHHHHHTTT-HHHHHHHHHHH--SPPS-HHHHHHHHHHHHHH-S--HHHHHHHHHHHHHHHTSS--SSS--HHHHHHHHHHHHHTTTTS--